Protein AF-A0A4Q9VTW7-F1 (afdb_monomer_lite)

Foldseek 3Di:
DDDDPVVVVVVVLVVLLVVLQVLQCVLVPPDDGDDPVSSVVVVVDPDLVVLVVVLVVLLVQCVPDDDDVSNVSSLVNLLCVLVSDPDLQSSLSSLVSSLVSHPQLVVLVVQLVVCVVVVVLVSNLVSLVSNCVSRVLHLVSLQSNLVSCVSVVVLLSSLLSLLSSLLSQDPPPCSLVSNQVSCVSVPHGADVVLSCLSNCVVVDPPDDPFSRADHLVLLQVLCCVQLVDGDPDSVVSSVLNRVHNTNVVSNVVSCVDPSRCVNCVVVVVCCVVVVDDD

Radius of gyration: 21.06 Å; chains: 1; bounding box: 52×40×61 Å

Organism: NCBI:txid1549641

pLDDT: mean 82.58, std 21.7, range [25.28, 98.75]

Sequence (278 aa):
MRIGLSRFTRASAKASGAKAAEVAAALFGGGGGFDEAELRAWEAAEADAEIDAFVSRLADHLGALEGHGGRAAIEAVARRVPQVLVGRRRRVAATLRLAGLDAGFRAAVRDGDAARDRRDWGAGEHAFWRALQIFPFHPGYRVQYAHCLKEQDKWVDAELEYRSALALGNRDADLAVHIDFVSRRRGAPADPAVLARVAGWWSVPDPRPLAVPPLRADVEALVALLLGRGPAHLAEIADLLAANASLAEIVDRLIGHPAFVTANRDLLTLLVESGWRR

Secondary structure (DSSP, 8-state):
----HHHHHHHHHHHHHHHHHHHHHHHS-SSSPPPHHHHHHHHH---HHHHHHHHHHHHHHHHH--SHHHHHHHHHHHHHHHHH-SSHHHHHHHHHHHGGG-HHHHHHHHHHHHHHHTT-HHHHHHHHHHHHHH-TT-HHHHHHHHHHHHTTT-HHHHHHHHHHHHHTT---TTHHHHHHHHHHHHTS---HHHHHHHHHGGG-SS--GGGSPPPHHHHHHHHHHHHSS--SSHHHHHHHHHH-SSHHHHHHHHHTSHHHHHHTHHHHHHHHHTT---

Structure (mmCIF, N/CA/C/O backbone):
data_AF-A0A4Q9VTW7-F1
#
_entry.id   AF-A0A4Q9VTW7-F1
#
loop_
_atom_site.group_PDB
_atom_site.id
_atom_site.type_symbol
_atom_site.label_atom_id
_atom_site.label_alt_id
_atom_site.label_comp_id
_atom_site.label_asym_id
_atom_site.label_entity_id
_atom_site.label_seq_id
_atom_site.pdbx_PDB_ins_code
_atom_site.Cartn_x
_atom_site.Cartn_y
_atom_site.Cartn_z
_atom_site.occupancy
_atom_site.B_iso_or_equiv
_atom_site.auth_seq_id
_atom_site.auth_comp_id
_atom_site.auth_asym_id
_atom_site.auth_atom_id
_atom_site.pdbx_PDB_model_num
ATOM 1 N N . MET A 1 1 ? 7.749 -0.718 35.416 1.00 29.58 1 MET A N 1
ATOM 2 C CA . MET A 1 1 ? 8.311 -2.054 35.125 1.00 29.58 1 MET A CA 1
ATOM 3 C C . MET A 1 1 ? 8.385 -2.215 33.603 1.00 29.58 1 MET A C 1
ATOM 5 O O . MET A 1 1 ? 7.355 -2.340 32.961 1.00 29.58 1 MET A O 1
ATOM 9 N N . ARG A 1 2 ? 9.576 -2.040 33.003 1.00 29.00 2 ARG A N 1
ATOM 10 C CA . ARG A 1 2 ? 9.810 -2.124 31.546 1.00 29.00 2 ARG A CA 1
ATOM 11 C C . ARG A 1 2 ? 10.003 -3.593 31.166 1.00 29.00 2 ARG A C 1
ATOM 13 O O . ARG A 1 2 ? 11.085 -4.133 31.368 1.00 29.00 2 ARG A O 1
ATOM 20 N N . ILE A 1 3 ? 8.964 -4.245 30.655 1.00 28.27 3 ILE A N 1
ATOM 21 C CA . ILE A 1 3 ? 9.094 -5.593 30.091 1.00 28.27 3 ILE A CA 1
ATOM 22 C C . ILE A 1 3 ? 9.790 -5.465 28.727 1.00 28.27 3 ILE A C 1
ATOM 24 O O . ILE A 1 3 ? 9.460 -4.598 27.917 1.00 28.27 3 ILE A O 1
ATOM 28 N N . GLY A 1 4 ? 10.826 -6.279 28.522 1.00 32.78 4 GLY A N 1
ATOM 29 C CA . GLY A 1 4 ? 11.782 -6.188 27.420 1.00 32.78 4 GLY A 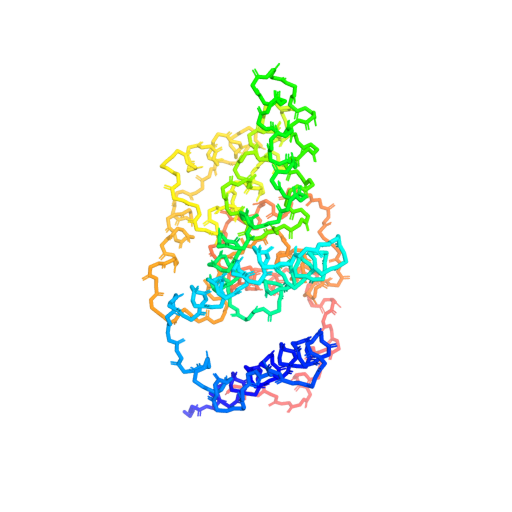CA 1
ATOM 30 C C . GLY A 1 4 ? 11.203 -6.487 26.037 1.00 32.78 4 GLY A C 1
ATOM 31 O O . GLY A 1 4 ? 11.434 -7.562 25.492 1.00 32.78 4 GLY A O 1
ATOM 32 N N . LEU A 1 5 ? 10.578 -5.486 25.413 1.00 27.48 5 LEU A N 1
ATOM 33 C CA . LEU A 1 5 ? 10.324 -5.442 23.963 1.00 27.48 5 LEU A CA 1
ATOM 34 C C . LEU A 1 5 ? 11.624 -5.509 23.133 1.00 27.48 5 LEU A C 1
ATOM 36 O O . LEU A 1 5 ? 11.595 -5.944 21.986 1.00 27.48 5 LEU A O 1
ATOM 40 N N . SER A 1 6 ? 12.778 -5.165 23.721 1.00 30.73 6 SER A N 1
ATOM 41 C CA . SER A 1 6 ? 14.086 -5.205 23.047 1.00 30.73 6 SER A CA 1
ATOM 42 C C . SER A 1 6 ? 14.603 -6.616 22.741 1.00 30.73 6 SER A C 1
ATOM 44 O O . SER A 1 6 ? 15.473 -6.772 21.884 1.00 30.73 6 SER A O 1
ATOM 46 N N . ARG A 1 7 ? 14.091 -7.652 23.427 1.00 30.47 7 ARG A N 1
ATOM 47 C CA . ARG A 1 7 ? 14.463 -9.052 23.156 1.00 30.47 7 ARG A CA 1
ATOM 48 C C . ARG A 1 7 ? 13.646 -9.652 22.010 1.00 30.47 7 ARG A C 1
ATOM 50 O O . ARG A 1 7 ? 14.187 -10.445 21.247 1.00 30.47 7 ARG A O 1
ATOM 57 N N . PHE A 1 8 ? 12.392 -9.227 21.842 1.00 25.28 8 PHE A N 1
ATOM 58 C CA . PHE A 1 8 ? 11.519 -9.693 20.757 1.00 25.28 8 PHE A CA 1
ATOM 59 C C . PHE A 1 8 ? 11.896 -9.078 19.403 1.00 25.28 8 PHE A C 1
ATOM 61 O O . PHE A 1 8 ? 11.933 -9.783 18.396 1.00 25.28 8 PHE A O 1
ATOM 68 N N . THR A 1 9 ? 12.266 -7.792 19.376 1.00 32.75 9 THR A N 1
ATOM 69 C CA . THR A 1 9 ? 12.742 -7.130 18.150 1.00 32.75 9 THR A CA 1
ATOM 70 C C . THR A 1 9 ? 14.071 -7.707 17.664 1.00 32.75 9 THR A C 1
ATOM 72 O O . THR A 1 9 ? 14.213 -7.967 16.472 1.00 32.75 9 THR A O 1
ATOM 75 N N . ARG A 1 10 ? 15.008 -8.017 18.574 1.00 31.41 10 ARG A N 1
ATOM 76 C CA . ARG A 1 10 ? 16.265 -8.709 18.229 1.00 31.41 10 ARG A CA 1
ATOM 77 C C . ARG A 1 10 ? 16.048 -10.131 17.723 1.00 31.41 10 ARG A C 1
ATOM 79 O O . ARG A 1 10 ? 16.710 -10.530 16.775 1.00 31.41 10 ARG A O 1
ATOM 86 N N . ALA A 1 11 ? 15.126 -10.891 18.317 1.00 30.11 11 ALA A N 1
ATOM 87 C CA . ALA A 1 11 ? 14.825 -12.247 17.855 1.00 30.11 11 ALA A CA 1
ATOM 88 C C . ALA A 1 11 ? 14.187 -12.250 16.452 1.00 30.11 11 ALA A C 1
ATOM 90 O O . ALA A 1 11 ? 14.550 -13.071 15.612 1.00 30.11 11 ALA A O 1
ATOM 91 N N . SER A 1 12 ? 13.293 -11.294 16.176 1.00 29.38 12 SER A N 1
ATOM 92 C CA . SER A 1 12 ? 12.652 -11.140 14.864 1.00 29.38 12 SER A CA 1
ATOM 93 C C . SER A 1 12 ? 13.605 -10.613 13.783 1.00 29.38 12 SER A C 1
ATOM 95 O O . SER A 1 12 ? 13.498 -11.042 12.635 1.00 29.38 12 SER A O 1
ATOM 97 N N . ALA A 1 13 ? 14.534 -9.712 14.126 1.00 32.53 13 ALA A N 1
ATOM 98 C CA . ALA A 1 13 ? 15.584 -9.245 13.217 1.00 32.53 13 ALA A CA 1
ATOM 99 C C . ALA A 1 13 ? 16.554 -10.386 12.860 1.00 32.53 13 ALA A C 1
ATOM 101 O O . ALA A 1 13 ? 16.735 -10.677 11.677 1.00 32.53 13 ALA A O 1
ATOM 102 N N . LYS A 1 14 ? 17.014 -11.134 13.875 1.00 36.91 14 LYS A N 1
ATOM 103 C CA . LYS A 1 14 ? 17.885 -12.310 13.725 1.00 36.91 14 LYS A CA 1
ATOM 104 C C . LYS A 1 14 ? 17.270 -13.391 12.827 1.00 36.91 14 LYS A C 1
ATOM 106 O O . LYS A 1 14 ? 17.964 -13.987 12.007 1.00 36.91 14 LYS A O 1
ATOM 111 N N . ALA A 1 15 ? 15.961 -13.629 12.945 1.00 34.78 15 ALA A N 1
ATOM 112 C CA . ALA A 1 15 ? 15.240 -14.588 12.103 1.00 34.78 15 ALA A CA 1
ATOM 113 C C . ALA A 1 15 ? 15.099 -14.122 10.639 1.00 34.78 15 ALA A C 1
ATOM 115 O O . ALA A 1 15 ? 15.132 -14.942 9.721 1.00 34.78 15 ALA A O 1
ATOM 116 N N . SER A 1 16 ? 14.967 -12.813 10.401 1.00 41.03 16 SER A N 1
ATOM 117 C CA . SER A 1 16 ? 14.882 -12.247 9.049 1.00 41.03 16 SER A CA 1
ATOM 118 C C . SER A 1 16 ? 16.240 -12.194 8.345 1.00 41.03 16 SER A C 1
ATOM 120 O O . SER A 1 16 ? 16.302 -12.458 7.144 1.00 41.03 16 SER A O 1
ATOM 122 N N . GLY A 1 17 ? 17.313 -11.876 9.078 1.00 40.88 17 GLY A N 1
ATOM 123 C CA . GLY A 1 17 ? 18.687 -11.881 8.570 1.00 40.88 17 GLY A CA 1
ATOM 124 C C . GLY A 1 17 ? 19.147 -13.285 8.185 1.00 40.88 17 GLY A C 1
ATOM 125 O O . GLY A 1 17 ? 19.646 -13.483 7.080 1.00 40.88 17 GLY A O 1
ATOM 126 N N . ALA A 1 18 ? 18.854 -14.283 9.027 1.00 44.31 18 ALA A N 1
ATOM 127 C CA . ALA A 1 18 ? 19.136 -15.688 8.732 1.00 44.31 18 ALA A CA 1
ATOM 128 C C . ALA A 1 18 ? 18.462 -16.159 7.432 1.00 44.31 18 ALA A C 1
ATOM 130 O O . ALA A 1 18 ? 19.087 -16.841 6.629 1.00 44.31 18 ALA A O 1
ATOM 131 N N . LYS A 1 19 ? 17.218 -15.732 7.172 1.00 46.00 19 LYS A N 1
ATOM 132 C CA . LYS A 1 19 ? 16.475 -16.130 5.967 1.00 46.00 19 LYS A CA 1
ATOM 133 C C . LYS A 1 19 ? 16.967 -15.435 4.694 1.00 46.00 19 LYS A C 1
ATOM 135 O O . LYS A 1 19 ? 16.922 -16.029 3.622 1.00 46.00 19 LYS A O 1
ATOM 140 N N . ALA A 1 20 ? 17.444 -14.193 4.789 1.00 41.81 20 ALA A N 1
ATOM 141 C CA . ALA A 1 20 ? 18.081 -13.501 3.667 1.00 41.81 20 ALA A CA 1
ATOM 142 C C . ALA A 1 20 ? 19.466 -14.094 3.348 1.00 41.81 20 ALA A C 1
ATOM 144 O O . ALA A 1 20 ? 19.787 -14.296 2.178 1.00 41.81 20 ALA A O 1
ATOM 145 N N . ALA A 1 21 ? 20.239 -14.439 4.383 1.00 43.09 21 ALA A N 1
ATOM 146 C CA . ALA A 1 21 ? 21.524 -15.121 4.262 1.00 43.09 21 ALA A CA 1
ATOM 147 C C . ALA A 1 21 ? 21.376 -16.536 3.686 1.00 43.09 21 ALA A C 1
ATOM 149 O O . ALA A 1 21 ? 22.158 -16.928 2.833 1.00 43.09 21 ALA A O 1
ATOM 150 N N . GLU A 1 22 ? 20.341 -17.275 4.084 1.00 46.53 22 GLU A N 1
ATOM 151 C CA . GLU A 1 22 ? 20.019 -18.599 3.543 1.00 46.53 22 GLU A CA 1
ATOM 152 C C . GLU A 1 22 ? 19.618 -18.523 2.062 1.00 46.53 22 GLU A C 1
ATOM 154 O O . GLU A 1 22 ? 20.077 -19.330 1.260 1.00 46.53 22 GLU A O 1
ATOM 159 N N . VAL A 1 23 ? 18.840 -17.507 1.665 1.00 44.09 23 VAL A N 1
ATOM 160 C CA . VAL A 1 23 ? 18.513 -17.245 0.252 1.00 44.09 23 VAL A CA 1
ATOM 161 C C . VAL A 1 23 ? 19.766 -16.869 -0.546 1.00 44.09 23 VAL A C 1
ATOM 163 O O . VAL A 1 23 ? 19.940 -17.362 -1.655 1.00 44.09 23 VAL A O 1
ATOM 166 N N . ALA A 1 24 ? 20.662 -16.047 0.005 1.00 44.53 24 ALA A N 1
ATOM 167 C CA . ALA A 1 24 ? 21.932 -15.718 -0.641 1.00 44.53 24 ALA A CA 1
ATOM 168 C C . ALA A 1 24 ? 22.854 -16.951 -0.748 1.00 44.53 24 ALA A C 1
ATOM 170 O O . ALA A 1 24 ? 23.374 -17.242 -1.819 1.00 44.53 24 ALA A O 1
ATOM 171 N N . ALA A 1 25 ? 23.000 -17.732 0.321 1.00 47.56 25 ALA A N 1
ATOM 172 C CA . ALA A 1 25 ? 23.821 -18.941 0.347 1.00 47.56 25 ALA A CA 1
ATOM 173 C C . ALA A 1 25 ? 23.290 -20.034 -0.598 1.00 47.56 25 ALA A C 1
ATOM 175 O O . ALA A 1 25 ? 24.076 -20.690 -1.280 1.00 47.56 25 ALA A O 1
ATOM 176 N N . ALA A 1 26 ? 21.966 -20.194 -0.690 1.00 44.69 26 ALA A N 1
ATOM 177 C CA . ALA A 1 26 ? 21.322 -21.131 -1.608 1.00 44.69 26 ALA A CA 1
ATOM 178 C C . ALA A 1 26 ? 21.454 -20.713 -3.083 1.00 44.69 26 ALA A C 1
ATOM 180 O O . ALA A 1 26 ? 21.469 -21.575 -3.958 1.00 44.69 26 ALA A O 1
ATOM 181 N N . LEU A 1 27 ? 21.555 -19.410 -3.369 1.00 40.91 27 LEU A N 1
ATOM 182 C CA . LEU A 1 27 ? 21.654 -18.883 -4.734 1.00 40.91 27 LEU A CA 1
ATOM 183 C C . LEU A 1 27 ? 23.100 -18.735 -5.231 1.00 40.91 27 LEU A C 1
ATOM 185 O O . LEU A 1 27 ? 23.322 -18.809 -6.437 1.00 40.91 27 LEU A O 1
ATOM 189 N N . PHE A 1 28 ? 24.075 -18.564 -4.332 1.00 44.78 28 PHE A N 1
ATOM 190 C CA . PHE A 1 28 ? 25.477 -18.292 -4.682 1.00 44.78 28 PHE A CA 1
ATOM 191 C C . PHE A 1 28 ? 26.456 -19.434 -4.379 1.00 44.78 28 PHE A C 1
ATOM 193 O O . PHE A 1 28 ? 27.659 -19.200 -4.404 1.00 44.78 28 PHE A O 1
ATOM 200 N N . GLY A 1 29 ? 25.958 -20.648 -4.110 1.00 36.97 29 GLY A N 1
ATOM 201 C CA . GLY A 1 29 ? 26.707 -21.911 -4.172 1.00 36.97 29 GLY A CA 1
ATOM 202 C C . GLY A 1 29 ? 28.200 -21.819 -3.837 1.00 36.97 29 GLY A C 1
ATOM 203 O O . GLY A 1 29 ? 29.022 -21.811 -4.743 1.00 36.97 29 GLY A O 1
ATOM 204 N N . GLY A 1 30 ? 28.520 -21.763 -2.539 1.00 42.25 30 GLY A N 1
ATOM 205 C CA . GLY A 1 30 ? 29.837 -22.062 -1.960 1.00 42.25 30 GLY A CA 1
ATOM 206 C C . GLY A 1 30 ? 31.058 -21.569 -2.745 1.00 42.25 30 GLY A C 1
ATOM 207 O O . GLY A 1 30 ? 31.716 -22.358 -3.413 1.00 42.25 30 GLY A O 1
ATOM 208 N N . GLY A 1 31 ? 31.416 -20.291 -2.606 1.00 35.50 31 GLY A N 1
ATOM 209 C CA . GLY A 1 31 ? 32.709 -19.810 -3.111 1.00 35.50 31 GLY A CA 1
ATOM 210 C C . GLY A 1 31 ? 32.991 -18.319 -2.943 1.00 35.50 31 GLY A C 1
ATOM 211 O O . GLY A 1 31 ? 34.151 -17.924 -2.941 1.00 35.50 31 GLY A O 1
ATOM 212 N N . GLY A 1 32 ? 31.960 -17.493 -2.743 1.00 42.28 32 GLY A N 1
ATOM 213 C CA . GLY A 1 32 ? 32.116 -16.042 -2.563 1.00 42.28 32 GLY A CA 1
ATOM 214 C C . GLY A 1 32 ? 31.006 -15.418 -1.719 1.00 42.28 32 GLY A C 1
ATOM 215 O O . GLY A 1 32 ? 30.471 -14.375 -2.078 1.00 42.28 32 GLY A O 1
ATOM 216 N N . GLY A 1 33 ? 30.582 -16.110 -0.658 1.00 41.25 33 GLY A N 1
ATOM 217 C CA . GLY A 1 33 ? 29.467 -15.688 0.192 1.00 41.25 33 GLY A CA 1
ATOM 218 C C . GLY A 1 33 ? 29.893 -14.712 1.288 1.00 41.25 33 GLY A C 1
ATOM 219 O O . GLY A 1 33 ? 30.919 -14.927 1.928 1.00 41.25 33 GLY A O 1
ATOM 220 N N . PHE A 1 34 ? 29.068 -13.685 1.502 1.00 43.44 34 PHE A N 1
ATOM 221 C CA . PHE A 1 34 ? 29.156 -12.742 2.621 1.00 43.44 34 PHE A CA 1
ATOM 222 C C . PHE A 1 34 ? 29.277 -13.472 3.969 1.00 43.44 34 PHE A C 1
ATOM 224 O O . PHE A 1 34 ? 28.535 -14.431 4.208 1.00 43.44 34 PHE A O 1
ATOM 231 N N . ASP A 1 35 ? 30.189 -13.038 4.841 1.00 47.53 35 ASP A N 1
ATOM 232 C CA . ASP A 1 35 ? 30.444 -13.703 6.127 1.00 47.53 35 ASP A CA 1
ATOM 233 C C . ASP A 1 35 ? 29.408 -13.330 7.219 1.00 47.53 35 ASP A C 1
ATOM 235 O O . ASP A 1 35 ? 28.626 -12.380 7.106 1.00 47.53 35 ASP A O 1
ATOM 239 N N . GLU A 1 36 ? 29.365 -14.110 8.306 1.00 40.16 36 GLU A N 1
ATOM 240 C CA . GLU A 1 36 ? 28.414 -13.915 9.414 1.00 40.16 36 GLU A CA 1
ATOM 241 C C . GLU A 1 36 ? 28.631 -12.592 10.186 1.00 40.16 36 GLU A C 1
ATOM 243 O O . GLU A 1 36 ? 27.697 -12.059 10.790 1.00 40.16 36 GLU A O 1
ATOM 248 N N . ALA A 1 37 ? 29.843 -12.038 10.172 1.00 43.16 37 ALA A N 1
ATOM 249 C CA . ALA A 1 37 ? 30.175 -10.725 10.714 1.00 43.16 37 ALA A CA 1
ATOM 250 C C . ALA A 1 37 ? 29.724 -9.581 9.782 1.00 43.16 37 ALA A C 1
ATOM 252 O O . ALA A 1 37 ? 29.217 -8.576 10.284 1.00 43.16 37 ALA A O 1
ATOM 253 N N . GLU A 1 38 ? 29.795 -9.748 8.458 1.00 43.78 38 GLU A N 1
ATOM 254 C CA . GLU A 1 38 ? 29.240 -8.816 7.463 1.00 43.78 38 GLU A CA 1
ATOM 255 C C . GLU A 1 38 ? 27.709 -8.735 7.569 1.00 43.78 38 GLU A C 1
ATOM 257 O O . GLU A 1 38 ? 27.126 -7.652 7.518 1.00 43.78 38 GLU A O 1
ATOM 262 N N . LEU A 1 39 ? 27.049 -9.865 7.836 1.00 44.00 39 LEU A N 1
ATOM 263 C CA . LEU A 1 39 ? 25.609 -9.928 8.109 1.00 44.00 39 LEU A CA 1
ATOM 264 C C . LEU A 1 39 ? 25.213 -9.281 9.451 1.00 44.00 39 LEU A C 1
ATOM 266 O O . LEU A 1 39 ? 24.104 -8.764 9.577 1.00 44.00 39 LEU A O 1
ATOM 270 N N . ARG A 1 40 ? 26.099 -9.280 10.458 1.00 43.12 40 ARG A N 1
ATOM 271 C CA . ARG A 1 40 ? 25.872 -8.599 11.750 1.00 43.12 40 ARG A CA 1
ATOM 272 C C . ARG A 1 40 ? 26.144 -7.095 11.685 1.00 43.12 40 ARG A C 1
ATOM 274 O O . ARG A 1 40 ? 25.444 -6.339 12.358 1.00 43.12 40 ARG A O 1
ATOM 281 N N . ALA A 1 41 ? 27.103 -6.654 10.870 1.00 42.22 41 ALA A N 1
ATOM 282 C CA . ALA A 1 41 ? 27.295 -5.237 10.549 1.00 42.22 41 ALA A CA 1
ATOM 283 C C . ALA A 1 41 ? 26.020 -4.637 9.917 1.00 42.22 41 ALA A C 1
ATOM 285 O O . ALA A 1 41 ? 25.590 -3.553 10.309 1.00 42.22 41 ALA A O 1
ATOM 286 N N . TRP A 1 42 ? 25.328 -5.436 9.097 1.00 40.75 42 TRP A N 1
ATOM 287 C CA . TRP A 1 42 ? 24.073 -5.097 8.420 1.00 40.75 42 TRP A CA 1
ATOM 288 C C . TRP A 1 42 ? 22.863 -4.850 9.343 1.00 40.75 42 TRP A C 1
ATOM 290 O O . TRP A 1 42 ? 21.937 -4.099 9.025 1.00 40.75 42 TRP A O 1
ATOM 300 N N . GLU A 1 43 ? 22.848 -5.467 10.529 1.00 41.47 43 GLU A N 1
ATOM 301 C CA . GLU A 1 43 ? 21.805 -5.234 11.538 1.00 41.47 43 GLU A CA 1
ATOM 302 C C . GLU A 1 43 ? 22.034 -3.935 12.327 1.00 41.47 43 GLU A C 1
ATOM 304 O O . GLU A 1 43 ? 21.063 -3.313 12.770 1.00 41.47 43 GLU A O 1
ATOM 309 N N . ALA A 1 44 ? 23.299 -3.528 12.485 1.00 40.06 44 ALA A N 1
ATOM 310 C CA . ALA A 1 44 ? 23.719 -2.336 13.221 1.00 40.06 44 ALA A CA 1
ATOM 311 C C . ALA A 1 44 ? 23.799 -1.074 12.343 1.00 40.06 44 ALA A C 1
ATOM 313 O O . ALA A 1 44 ? 23.811 0.037 12.875 1.00 40.06 44 ALA A O 1
ATOM 314 N N . ALA A 1 45 ? 23.834 -1.228 11.019 1.00 36.97 45 ALA A N 1
ATOM 315 C CA . ALA A 1 45 ? 23.889 -0.116 10.091 1.00 36.97 45 ALA A CA 1
ATOM 316 C C . ALA A 1 45 ? 22.535 0.601 9.962 1.00 36.97 45 ALA A C 1
ATOM 318 O O . ALA A 1 45 ? 21.500 0.048 9.570 1.00 36.97 45 ALA A O 1
ATOM 319 N N . GLU A 1 46 ? 22.564 1.897 10.251 1.00 47.94 46 GLU A N 1
ATOM 320 C CA . GLU A 1 46 ? 21.472 2.835 9.991 1.00 47.94 46 GLU A CA 1
ATOM 321 C C . GLU A 1 46 ? 21.312 3.175 8.496 1.00 47.94 46 GLU A C 1
ATOM 323 O O . GLU A 1 46 ? 20.371 3.866 8.117 1.00 47.94 46 GLU A O 1
ATOM 328 N N . ALA A 1 47 ? 22.205 2.716 7.618 1.00 52.03 47 ALA A N 1
ATOM 329 C CA . ALA A 1 47 ? 22.545 3.496 6.439 1.00 52.03 47 ALA A CA 1
ATOM 330 C C . ALA A 1 47 ? 22.108 2.875 5.107 1.00 52.03 47 ALA A C 1
ATOM 332 O O . ALA A 1 47 ? 22.494 1.767 4.738 1.00 52.03 47 ALA A O 1
ATOM 333 N N . ASP A 1 48 ? 21.417 3.701 4.325 1.00 57.53 48 ASP A N 1
ATOM 334 C CA . ASP A 1 48 ? 21.308 3.658 2.864 1.00 57.53 48 ASP A CA 1
ATOM 335 C C . ASP A 1 48 ? 22.567 3.114 2.143 1.00 57.53 48 ASP A C 1
ATOM 337 O O . ASP A 1 48 ? 22.437 2.370 1.172 1.00 57.53 48 ASP A O 1
ATOM 341 N N . ALA A 1 49 ? 23.763 3.383 2.685 1.00 61.50 49 ALA A N 1
ATOM 342 C CA . ALA A 1 49 ? 25.069 2.981 2.162 1.00 61.50 49 ALA A CA 1
ATOM 343 C C . ALA A 1 49 ? 25.268 1.465 1.952 1.00 61.50 49 ALA A C 1
ATOM 345 O O . ALA A 1 49 ? 25.948 1.066 1.009 1.00 61.50 49 ALA A O 1
ATOM 346 N N . GLU A 1 50 ? 24.692 0.594 2.785 1.00 65.06 50 GLU A N 1
ATOM 347 C CA . GLU A 1 50 ? 24.841 -0.859 2.593 1.00 65.06 50 GLU A CA 1
ATOM 348 C C . GLU A 1 50 ? 23.890 -1.410 1.533 1.00 65.06 50 GLU A C 1
ATOM 350 O O . GLU A 1 50 ? 24.245 -2.334 0.796 1.00 65.06 50 GLU A O 1
ATOM 355 N N . ILE A 1 51 ? 22.692 -0.824 1.426 1.00 67.06 51 ILE A N 1
ATOM 356 C CA . ILE A 1 51 ? 21.782 -1.108 0.314 1.00 67.06 51 ILE A CA 1
ATOM 357 C C . ILE A 1 51 ? 22.441 -0.633 -0.984 1.00 67.06 51 ILE A C 1
ATOM 359 O O . ILE A 1 51 ? 22.421 -1.369 -1.966 1.00 67.06 51 ILE A O 1
ATOM 363 N N . ASP A 1 52 ? 23.080 0.540 -0.976 1.00 68.75 52 ASP A N 1
ATOM 364 C CA . ASP A 1 52 ? 23.858 1.060 -2.104 1.00 68.75 52 ASP A CA 1
ATOM 365 C C . ASP A 1 52 ? 25.022 0.134 -2.482 1.00 68.75 52 ASP A C 1
ATOM 367 O O . ASP A 1 52 ? 25.158 -0.236 -3.647 1.00 68.75 52 ASP A O 1
ATOM 371 N N . ALA A 1 53 ? 25.819 -0.324 -1.511 1.00 72.88 53 ALA A N 1
ATOM 372 C CA . ALA A 1 53 ? 26.927 -1.246 -1.763 1.00 72.88 53 ALA A CA 1
ATOM 373 C C . ALA A 1 53 ? 26.448 -2.600 -2.314 1.00 72.88 53 ALA A C 1
ATOM 375 O O . ALA A 1 53 ? 27.052 -3.150 -3.236 1.00 72.88 53 ALA A O 1
ATOM 376 N N . PHE A 1 54 ? 25.347 -3.139 -1.779 1.00 73.25 54 PHE A N 1
ATOM 377 C CA . PHE A 1 54 ? 24.727 -4.354 -2.304 1.00 73.25 54 PHE A CA 1
ATOM 378 C C . PHE A 1 54 ? 24.235 -4.157 -3.740 1.00 73.25 54 PHE A C 1
ATOM 380 O O . PHE A 1 54 ? 24.530 -4.982 -4.601 1.00 73.25 54 PHE A O 1
ATOM 387 N N . VAL A 1 55 ? 23.518 -3.063 -4.007 1.00 71.56 55 VAL A N 1
ATOM 388 C CA . VAL A 1 55 ? 22.995 -2.736 -5.339 1.00 71.56 55 VAL A CA 1
ATOM 389 C C . VAL A 1 55 ? 24.132 -2.556 -6.338 1.00 71.56 55 VAL A C 1
ATOM 391 O O . VAL A 1 55 ? 24.028 -3.083 -7.440 1.00 71.56 55 VAL A O 1
ATOM 394 N N . SER A 1 56 ? 25.219 -1.880 -5.955 1.00 74.75 56 SER A N 1
ATOM 395 C CA . SER A 1 56 ? 26.406 -1.720 -6.800 1.00 74.75 56 SER A CA 1
ATOM 396 C C . SER A 1 56 ? 26.991 -3.077 -7.175 1.00 74.75 56 SER A C 1
ATOM 398 O O . SER A 1 56 ? 27.107 -3.380 -8.356 1.00 74.75 56 SER A O 1
ATOM 400 N N . ARG A 1 57 ? 27.244 -3.952 -6.191 1.00 79.00 57 ARG A N 1
ATOM 401 C CA . ARG A 1 57 ? 27.744 -5.309 -6.463 1.00 79.00 57 ARG A CA 1
ATOM 402 C C . ARG A 1 57 ? 26.789 -6.103 -7.349 1.00 79.00 57 ARG A C 1
ATOM 404 O O . ARG A 1 57 ? 27.239 -6.824 -8.233 1.00 79.00 57 ARG A O 1
ATOM 411 N N . LEU A 1 58 ? 25.480 -5.980 -7.126 1.00 74.19 58 LEU A N 1
ATOM 412 C CA . LEU A 1 58 ? 24.467 -6.655 -7.934 1.00 74.19 58 LEU A CA 1
ATOM 413 C C . LEU A 1 58 ? 24.472 -6.155 -9.386 1.00 74.19 58 LEU A C 1
ATOM 415 O O . LEU A 1 58 ? 24.356 -6.958 -10.309 1.00 74.19 58 LEU A O 1
ATOM 419 N N . ALA A 1 59 ? 24.621 -4.844 -9.583 1.00 71.88 59 ALA A N 1
ATOM 420 C CA . ALA A 1 59 ? 24.736 -4.220 -10.895 1.00 71.88 59 ALA A CA 1
ATOM 421 C C . ALA A 1 59 ? 26.019 -4.661 -11.617 1.00 71.88 59 ALA A C 1
ATOM 423 O O . ALA A 1 59 ? 25.952 -5.018 -12.792 1.00 71.88 59 ALA A O 1
ATOM 424 N N . ASP A 1 60 ? 27.146 -4.727 -10.904 1.00 77.00 60 ASP A N 1
ATOM 425 C CA . ASP A 1 60 ? 28.421 -5.214 -11.442 1.00 77.00 60 ASP A CA 1
ATOM 426 C C . ASP A 1 60 ? 28.302 -6.676 -11.898 1.00 77.00 60 ASP A C 1
ATOM 428 O O . ASP A 1 60 ? 28.703 -7.021 -13.010 1.00 77.00 60 ASP A O 1
ATOM 432 N N . HIS A 1 61 ? 27.661 -7.530 -11.091 1.00 73.50 61 HIS A N 1
ATOM 433 C CA . HIS A 1 61 ? 27.410 -8.926 -11.460 1.00 73.50 61 HIS A CA 1
ATOM 434 C C . HIS A 1 61 ? 26.461 -9.044 -12.662 1.00 73.50 61 HIS A C 1
ATOM 436 O O . HIS A 1 61 ? 26.692 -9.875 -13.537 1.00 73.50 61 HIS A O 1
ATOM 442 N N . LEU A 1 62 ? 25.416 -8.210 -12.755 1.00 70.00 62 LEU A N 1
ATOM 443 C CA . LEU A 1 62 ? 24.546 -8.164 -13.939 1.00 70.00 62 LEU A CA 1
ATOM 444 C C . LEU A 1 62 ? 25.302 -7.744 -15.202 1.00 70.00 62 LEU A C 1
ATOM 446 O O . LEU A 1 62 ? 25.007 -8.266 -16.275 1.00 70.00 62 LEU A O 1
ATOM 450 N N . GLY A 1 63 ? 26.244 -6.804 -15.081 1.00 68.81 63 GLY A N 1
ATOM 451 C CA . GLY A 1 63 ? 27.078 -6.339 -16.188 1.00 68.81 63 GLY A CA 1
ATOM 452 C C . GLY A 1 63 ? 28.112 -7.370 -16.646 1.00 68.81 63 GLY A C 1
ATOM 453 O O . GLY A 1 63 ? 28.399 -7.447 -17.837 1.00 68.81 63 GLY A O 1
ATOM 454 N N . ALA A 1 64 ? 28.634 -8.180 -15.721 1.00 71.69 64 ALA A N 1
ATOM 455 C CA . ALA A 1 64 ? 29.666 -9.184 -15.989 1.00 71.69 64 ALA A CA 1
ATOM 456 C C . ALA A 1 64 ? 29.131 -10.523 -16.534 1.00 71.69 64 ALA A C 1
ATOM 458 O O . ALA A 1 64 ? 29.911 -11.354 -16.996 1.00 71.69 64 ALA A O 1
ATOM 459 N N . LEU A 1 65 ? 27.820 -10.771 -16.468 1.00 67.00 65 LEU A N 1
ATOM 460 C CA . LEU A 1 65 ? 27.240 -12.041 -16.902 1.00 67.00 65 LEU A CA 1
ATOM 461 C C . LEU A 1 65 ? 26.940 -12.069 -18.404 1.00 67.00 65 LEU A C 1
ATOM 463 O O . LEU A 1 65 ? 25.947 -11.511 -18.878 1.00 67.00 65 LEU A O 1
ATOM 467 N N . GLU A 1 66 ? 27.737 -12.841 -19.139 1.00 54.06 66 GLU A N 1
ATOM 468 C CA . GLU A 1 66 ? 27.417 -13.280 -20.496 1.00 54.06 66 GLU A CA 1
ATOM 469 C C . GLU A 1 66 ? 26.465 -14.489 -20.441 1.00 54.06 66 GLU A C 1
ATOM 471 O O . GLU A 1 66 ? 26.871 -15.632 -20.246 1.00 54.06 66 GLU A O 1
ATOM 476 N N . GLY A 1 67 ? 25.156 -14.247 -20.573 1.00 64.50 67 GLY A N 1
ATOM 477 C CA . GLY A 1 67 ? 24.156 -15.314 -20.715 1.00 64.50 67 GLY A CA 1
ATOM 478 C C . GLY A 1 67 ? 22.826 -15.051 -20.007 1.00 64.50 67 GLY A C 1
ATOM 479 O O . GLY A 1 67 ? 22.743 -14.363 -18.993 1.00 64.50 67 GLY A O 1
ATOM 480 N N . HIS A 1 68 ? 21.746 -15.634 -20.539 1.00 61.72 68 HIS A N 1
ATOM 481 C CA . HIS A 1 68 ? 20.382 -15.394 -20.044 1.00 61.72 68 HIS A CA 1
ATOM 482 C C . HIS A 1 68 ? 20.129 -16.015 -18.654 1.00 61.72 68 HIS A C 1
ATOM 484 O O . HIS A 1 68 ? 19.360 -15.463 -17.869 1.00 61.72 68 HIS A O 1
ATOM 490 N N . GLY A 1 69 ? 20.797 -17.129 -18.326 1.00 67.75 69 GLY A N 1
ATOM 491 C CA . GLY A 1 69 ? 20.593 -17.858 -17.066 1.00 67.75 69 GLY A CA 1
ATOM 492 C C . GLY A 1 69 ? 21.081 -17.103 -15.826 1.00 67.75 69 GLY A C 1
ATOM 493 O O . GLY A 1 69 ? 20.336 -16.969 -14.857 1.00 67.75 69 GLY A O 1
ATOM 494 N N . GLY A 1 70 ? 22.296 -16.548 -15.869 1.00 71.31 70 GLY A N 1
ATOM 495 C CA . GLY A 1 70 ? 22.842 -15.778 -14.747 1.00 71.31 70 GLY A CA 1
ATOM 496 C C . GLY A 1 70 ? 22.050 -14.494 -14.489 1.00 71.31 70 GLY A C 1
ATOM 497 O O . GLY A 1 70 ? 21.744 -14.158 -13.346 1.00 71.31 70 GLY A O 1
ATOM 498 N N . ARG A 1 71 ? 21.646 -13.803 -15.560 1.00 77.31 71 ARG A N 1
ATOM 499 C CA . ARG A 1 71 ? 20.834 -12.587 -15.457 1.00 77.31 71 ARG A CA 1
ATOM 500 C C . ARG A 1 71 ? 19.479 -12.848 -14.801 1.00 77.31 71 ARG A C 1
ATOM 502 O O . ARG A 1 71 ? 19.083 -12.095 -13.916 1.00 77.31 71 ARG A O 1
ATOM 509 N N . ALA A 1 72 ? 18.791 -13.920 -15.194 1.00 81.38 72 ALA A N 1
ATOM 510 C CA . ALA A 1 72 ? 17.504 -14.288 -14.606 1.00 81.38 72 ALA A CA 1
ATOM 511 C C . ALA A 1 72 ? 17.617 -14.596 -13.101 1.00 81.38 72 ALA A C 1
ATOM 513 O O . ALA A 1 72 ? 16.748 -14.195 -12.326 1.00 81.38 72 ALA A O 1
ATOM 514 N N . ALA A 1 73 ? 18.701 -15.257 -12.677 1.00 77.44 73 ALA A N 1
ATOM 515 C CA . ALA A 1 73 ? 18.958 -15.530 -11.264 1.00 77.44 73 ALA A CA 1
ATOM 516 C C . ALA A 1 73 ? 19.147 -14.235 -10.457 1.00 77.44 73 ALA A C 1
ATOM 518 O O . ALA A 1 73 ? 18.550 -14.077 -9.391 1.00 77.44 73 ALA A O 1
ATOM 519 N N . ILE A 1 74 ? 19.908 -13.271 -10.982 1.00 78.44 74 ILE A N 1
ATOM 520 C CA . ILE A 1 74 ? 20.100 -11.987 -10.303 1.00 78.44 74 ILE A CA 1
ATOM 521 C C . ILE A 1 74 ? 18.813 -11.153 -10.272 1.00 78.44 74 ILE A C 1
ATOM 523 O O . ILE A 1 74 ? 18.486 -10.575 -9.236 1.00 78.44 74 ILE A O 1
ATOM 527 N N . GLU A 1 75 ? 18.044 -11.107 -11.361 1.00 85.19 75 GLU A N 1
ATOM 528 C CA . GLU A 1 75 ? 16.741 -10.431 -11.369 1.00 85.19 75 GLU A CA 1
ATOM 529 C C . GLU A 1 75 ? 15.792 -11.046 -10.321 1.00 85.19 75 GLU A C 1
ATOM 531 O O . GLU A 1 75 ? 15.106 -10.322 -9.598 1.00 85.19 75 GLU A O 1
ATOM 536 N N . ALA A 1 76 ? 15.807 -12.373 -10.145 1.00 85.19 76 ALA A N 1
ATOM 537 C CA . ALA A 1 76 ? 15.041 -13.036 -9.091 1.00 85.19 76 ALA A CA 1
ATOM 538 C C . ALA A 1 76 ? 15.482 -12.605 -7.678 1.00 85.19 76 ALA A C 1
ATOM 540 O O . ALA A 1 76 ? 14.627 -12.327 -6.829 1.00 85.19 76 ALA A O 1
ATOM 541 N N . VAL A 1 77 ? 16.793 -12.480 -7.432 1.00 82.88 77 VAL A N 1
ATOM 542 C CA . VAL A 1 77 ? 17.328 -11.916 -6.178 1.00 82.88 77 VAL A CA 1
ATOM 543 C C . VAL A 1 77 ? 16.835 -10.482 -5.986 1.00 82.88 77 VAL A C 1
ATOM 545 O O . VAL A 1 77 ? 16.273 -10.164 -4.936 1.00 82.88 77 VAL A O 1
ATOM 548 N N . ALA A 1 78 ? 16.982 -9.632 -7.005 1.00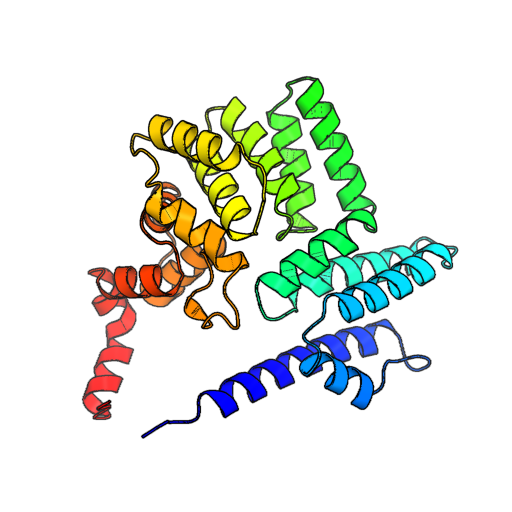 87.12 78 ALA A N 1
ATOM 549 C CA . ALA A 1 78 ? 16.592 -8.224 -6.964 1.00 87.12 78 ALA A CA 1
ATOM 550 C C . ALA A 1 78 ? 15.107 -8.047 -6.602 1.00 87.12 78 ALA A C 1
ATOM 552 O O . ALA A 1 78 ? 14.766 -7.211 -5.765 1.00 87.12 78 ALA A O 1
ATOM 553 N N . ARG A 1 79 ? 14.222 -8.878 -7.170 1.00 90.94 79 ARG A N 1
ATOM 554 C CA . ARG A 1 79 ? 12.783 -8.894 -6.851 1.00 90.94 79 ARG A CA 1
ATOM 555 C C . ARG A 1 79 ? 12.503 -9.348 -5.421 1.00 90.94 79 ARG A C 1
ATOM 557 O O . ARG A 1 79 ? 11.575 -8.854 -4.778 1.00 90.94 79 ARG A O 1
ATOM 564 N N . ARG A 1 80 ? 13.278 -10.310 -4.910 1.00 88.06 80 ARG A N 1
ATOM 565 C CA . ARG A 1 80 ? 13.030 -10.913 -3.595 1.00 88.06 80 ARG A CA 1
ATOM 566 C C . ARG A 1 80 ? 13.501 -10.038 -2.441 1.00 88.06 80 ARG A C 1
ATOM 568 O O . ARG A 1 80 ? 12.818 -10.004 -1.414 1.00 88.06 80 ARG A O 1
ATOM 575 N N . VAL A 1 81 ? 14.618 -9.328 -2.602 1.00 86.94 81 VAL A N 1
ATOM 576 C CA . VAL A 1 81 ? 15.241 -8.522 -1.539 1.00 86.94 81 VAL A CA 1
ATOM 577 C C . VAL A 1 81 ? 14.237 -7.566 -0.872 1.00 86.94 81 VAL A C 1
ATOM 579 O O . VAL A 1 81 ? 14.024 -7.704 0.334 1.00 86.94 81 VAL A O 1
ATOM 582 N N . PRO A 1 82 ? 13.506 -6.685 -1.588 1.00 88.75 82 PRO A N 1
ATOM 583 C CA . PRO A 1 82 ? 12.550 -5.782 -0.945 1.00 88.75 82 PRO A CA 1
ATOM 584 C C . PRO A 1 82 ? 11.418 -6.480 -0.183 1.00 88.75 82 PRO A C 1
ATOM 586 O O . PRO A 1 82 ? 10.822 -5.883 0.709 1.00 88.75 82 PRO A O 1
ATOM 589 N N . GLN A 1 83 ? 11.089 -7.731 -0.514 1.00 85.81 83 GLN A N 1
ATOM 590 C CA . GLN A 1 83 ? 9.998 -8.454 0.140 1.00 85.81 83 GLN A CA 1
ATOM 591 C C . GLN A 1 83 ? 10.403 -9.100 1.467 1.00 85.81 83 GLN A C 1
ATOM 593 O O . GLN A 1 83 ? 9.549 -9.284 2.338 1.00 85.81 83 GLN A O 1
ATOM 598 N N . VAL A 1 84 ? 11.685 -9.432 1.632 1.00 83.00 84 VAL A N 1
ATOM 599 C CA . VAL A 1 84 ? 12.206 -10.081 2.847 1.00 83.00 84 VAL A CA 1
ATOM 600 C C . VAL A 1 84 ? 12.759 -9.087 3.864 1.00 83.00 84 VAL A C 1
ATOM 602 O O . VAL A 1 84 ? 12.916 -9.443 5.026 1.00 83.00 84 VAL A O 1
ATOM 605 N N . LEU A 1 85 ? 13.008 -7.835 3.468 1.00 84.12 85 LEU A N 1
ATOM 606 C CA . LEU A 1 85 ? 13.467 -6.796 4.390 1.00 84.12 85 LEU A CA 1
ATOM 607 C C . LEU A 1 85 ? 12.424 -6.486 5.470 1.00 84.12 85 LEU A C 1
ATOM 609 O O . LEU A 1 85 ? 11.224 -6.405 5.203 1.00 84.12 85 LEU A O 1
ATOM 613 N N . VAL A 1 86 ? 12.881 -6.240 6.696 1.00 84.00 86 VAL A N 1
ATOM 614 C CA . VAL A 1 86 ? 12.035 -5.729 7.784 1.00 84.00 86 VAL A CA 1
ATOM 615 C C . VAL A 1 86 ? 12.037 -4.203 7.751 1.00 84.00 86 VAL A C 1
ATOM 617 O O . VAL A 1 86 ? 13.083 -3.573 7.607 1.00 84.00 86 VAL A O 1
ATOM 620 N N . GLY A 1 87 ? 10.853 -3.608 7.907 1.00 87.44 87 GLY A N 1
ATOM 621 C CA . GLY A 1 87 ? 10.669 -2.159 7.976 1.00 87.44 87 GLY A CA 1
ATOM 622 C C . GLY A 1 87 ? 10.377 -1.504 6.623 1.00 87.44 87 GLY A C 1
ATOM 623 O O . GLY A 1 87 ? 11.086 -1.698 5.637 1.00 87.44 87 GLY A O 1
ATOM 624 N N . ARG A 1 88 ? 9.326 -0.674 6.588 1.00 90.62 88 ARG A N 1
ATOM 625 C CA . ARG A 1 88 ? 8.815 -0.015 5.371 1.00 90.62 88 ARG A CA 1
ATOM 626 C C . ARG A 1 88 ? 9.885 0.804 4.639 1.00 90.62 88 ARG A C 1
ATOM 628 O O . ARG A 1 88 ? 9.989 0.685 3.423 1.00 90.62 88 ARG A O 1
ATOM 635 N N . ARG A 1 89 ? 10.711 1.571 5.365 1.00 88.81 89 ARG A N 1
ATOM 636 C CA . ARG A 1 89 ? 11.763 2.416 4.767 1.00 88.81 89 ARG A CA 1
ATOM 637 C C . ARG A 1 89 ? 12.783 1.596 3.987 1.00 88.81 89 ARG A C 1
ATOM 639 O O . ARG A 1 89 ? 13.011 1.882 2.821 1.00 88.81 89 ARG A O 1
ATOM 646 N N . ARG A 1 90 ? 13.311 0.526 4.591 1.00 86.56 90 ARG A N 1
ATOM 647 C CA . ARG A 1 90 ? 14.285 -0.375 3.952 1.00 86.56 90 ARG A CA 1
ATOM 648 C C . ARG A 1 90 ? 13.711 -1.026 2.690 1.00 86.56 90 ARG A C 1
ATOM 650 O O . ARG A 1 90 ? 14.390 -1.077 1.670 1.00 86.56 90 ARG A O 1
ATOM 657 N N . ARG A 1 91 ? 12.441 -1.453 2.718 1.00 91.88 91 ARG A N 1
ATOM 658 C CA . ARG A 1 91 ? 11.756 -2.021 1.539 1.00 91.88 91 ARG A CA 1
ATOM 659 C C . ARG A 1 91 ? 11.645 -1.028 0.383 1.00 91.88 91 ARG A C 1
ATOM 661 O O . ARG A 1 91 ? 11.942 -1.389 -0.755 1.00 91.88 91 ARG A O 1
ATOM 668 N N . VAL A 1 92 ? 11.224 0.207 0.667 1.00 92.50 92 VAL A N 1
ATOM 669 C CA . VAL A 1 92 ? 11.124 1.277 -0.342 1.00 92.50 92 VAL A CA 1
ATOM 670 C C . VAL A 1 92 ? 12.509 1.633 -0.878 1.00 92.50 92 VAL A C 1
ATOM 672 O O . VAL A 1 92 ? 12.710 1.658 -2.088 1.00 92.50 92 VAL A O 1
ATOM 675 N N . ALA A 1 93 ? 13.479 1.821 0.015 1.00 88.56 93 ALA A N 1
ATOM 676 C CA . ALA A 1 93 ? 14.851 2.182 -0.313 1.00 88.56 93 ALA A CA 1
ATOM 677 C C . ALA A 1 93 ? 15.524 1.140 -1.226 1.00 88.56 93 ALA A C 1
ATOM 679 O O . ALA A 1 93 ? 16.138 1.507 -2.226 1.00 88.56 93 ALA A O 1
ATOM 680 N N . ALA A 1 94 ? 15.362 -0.154 -0.931 1.00 88.81 94 ALA A N 1
ATOM 681 C CA . ALA A 1 94 ? 15.838 -1.234 -1.793 1.00 88.81 94 ALA A CA 1
ATOM 682 C C . ALA A 1 94 ? 15.070 -1.291 -3.121 1.00 88.81 94 ALA A C 1
ATOM 684 O O . ALA A 1 94 ? 15.673 -1.481 -4.172 1.00 88.81 94 ALA A O 1
ATOM 685 N N . THR A 1 95 ? 13.750 -1.086 -3.094 1.00 94.56 95 THR A N 1
ATOM 686 C CA . THR A 1 95 ? 12.922 -1.084 -4.308 1.00 94.56 95 THR A CA 1
ATOM 687 C C . THR A 1 95 ? 13.373 -0.021 -5.300 1.00 94.56 95 THR A C 1
ATOM 689 O O . THR A 1 95 ? 13.584 -0.342 -6.463 1.00 94.56 95 THR A O 1
ATOM 692 N N . LEU A 1 96 ? 13.562 1.223 -4.854 1.00 90.94 96 LEU A N 1
ATOM 693 C CA . LEU A 1 96 ? 13.960 2.326 -5.734 1.00 90.94 96 LEU A CA 1
ATOM 694 C C . LEU A 1 96 ? 15.318 2.081 -6.406 1.00 90.94 96 LEU A C 1
ATOM 696 O O . LEU A 1 96 ? 15.513 2.466 -7.554 1.00 90.94 96 LEU A O 1
ATOM 700 N N . ARG A 1 97 ? 16.232 1.396 -5.716 1.00 87.62 97 ARG A N 1
ATOM 701 C CA . ARG A 1 97 ? 17.565 1.069 -6.230 1.00 87.62 97 ARG A CA 1
ATOM 702 C C . ARG A 1 97 ? 17.572 -0.137 -7.170 1.00 87.62 97 ARG A C 1
ATOM 704 O O . ARG A 1 97 ? 18.280 -0.139 -8.169 1.00 87.62 97 ARG A O 1
ATOM 711 N N . LEU A 1 98 ? 16.780 -1.163 -6.858 1.00 89.88 98 LEU A N 1
ATOM 712 C CA . LEU A 1 98 ? 16.778 -2.434 -7.588 1.00 89.88 98 LEU A CA 1
ATOM 713 C C . LEU A 1 98 ? 15.840 -2.435 -8.798 1.00 89.88 98 LEU A C 1
ATOM 715 O O . LEU A 1 98 ? 16.106 -3.139 -9.771 1.00 89.88 98 LEU A O 1
ATOM 719 N N . ALA A 1 99 ? 14.770 -1.639 -8.772 1.00 93.56 99 ALA A N 1
ATOM 720 C CA . ALA A 1 99 ? 13.765 -1.628 -9.832 1.00 93.56 99 ALA A CA 1
ATOM 721 C C . ALA A 1 99 ? 14.358 -1.290 -11.206 1.00 93.56 99 ALA A C 1
ATOM 723 O O . ALA A 1 99 ? 14.026 -1.921 -12.209 1.00 93.56 99 ALA A O 1
ATOM 724 N N . GLY A 1 100 ? 15.308 -0.351 -11.243 1.00 88.38 100 GLY A N 1
ATOM 725 C CA . GLY A 1 100 ? 16.003 0.037 -12.467 1.00 88.38 100 GLY A CA 1
ATOM 726 C C . GLY A 1 100 ? 16.854 -1.075 -13.085 1.00 88.38 100 GLY A C 1
ATOM 727 O O . GLY A 1 100 ? 17.105 -1.025 -14.285 1.00 88.38 100 GLY A O 1
ATOM 728 N N . LEU A 1 101 ? 17.258 -2.095 -12.321 1.00 86.12 101 LEU A N 1
ATOM 729 C CA . LEU A 1 101 ? 18.099 -3.199 -12.801 1.00 86.12 101 LEU A CA 1
ATOM 730 C C . LEU A 1 101 ? 17.291 -4.314 -13.479 1.00 86.12 101 LEU A C 1
ATOM 732 O O . LEU A 1 101 ? 17.802 -4.990 -14.373 1.00 86.12 101 LEU A O 1
ATOM 736 N N . ASP A 1 102 ? 16.000 -4.429 -13.179 1.00 91.31 102 ASP A N 1
ATOM 737 C CA . ASP A 1 102 ? 15.137 -5.487 -13.704 1.00 91.31 102 ASP A CA 1
ATOM 738 C C . ASP A 1 102 ? 14.575 -5.167 -15.102 1.00 91.31 102 ASP A C 1
ATOM 740 O O . ASP A 1 102 ? 13.891 -4.159 -15.310 1.00 91.31 102 ASP A O 1
ATOM 744 N N . ALA A 1 103 ? 14.846 -6.027 -16.091 1.00 92.00 103 ALA A N 1
ATOM 745 C CA . ALA A 1 103 ? 14.360 -5.800 -17.454 1.00 92.00 103 ALA A CA 1
ATOM 746 C C . ALA A 1 103 ? 12.834 -5.869 -17.587 1.00 92.00 103 ALA A C 1
ATOM 748 O O . ALA A 1 103 ? 12.272 -5.094 -18.366 1.00 92.00 103 ALA A O 1
ATOM 749 N N . GLY A 1 104 ? 12.175 -6.766 -16.850 1.00 94.94 104 GLY A N 1
ATOM 750 C CA . GLY A 1 104 ? 10.722 -6.924 -16.882 1.00 94.94 104 GLY A CA 1
ATOM 751 C C . GLY A 1 104 ? 10.013 -5.685 -16.347 1.00 94.94 104 GLY A C 1
ATOM 752 O O . GLY A 1 104 ? 9.087 -5.179 -16.980 1.00 94.94 104 GLY A O 1
ATOM 753 N N . PHE A 1 105 ? 10.512 -5.136 -15.240 1.00 96.88 105 PHE A N 1
ATOM 754 C CA . PHE A 1 105 ? 10.033 -3.877 -14.686 1.00 96.88 105 PHE A CA 1
ATOM 755 C C . PHE A 1 105 ? 10.222 -2.721 -15.669 1.00 96.88 105 PHE A C 1
ATOM 757 O O . PHE A 1 105 ? 9.257 -2.029 -15.987 1.00 96.88 105 PHE A O 1
ATOM 764 N N . ARG A 1 106 ? 11.434 -2.545 -16.221 1.00 96.25 106 ARG A N 1
ATOM 765 C CA . ARG A 1 106 ? 11.698 -1.478 -17.202 1.00 96.25 106 ARG A CA 1
ATOM 766 C C . ARG A 1 106 ? 10.820 -1.603 -18.449 1.00 96.25 106 ARG A C 1
ATOM 768 O O . ARG A 1 106 ? 10.423 -0.586 -19.008 1.00 96.25 106 ARG A O 1
ATOM 775 N N . ALA A 1 107 ? 10.552 -2.822 -18.915 1.00 97.94 107 ALA A N 1
ATOM 776 C CA . ALA A 1 107 ? 9.661 -3.055 -20.049 1.00 97.94 107 ALA A CA 1
ATOM 777 C C . ALA A 1 107 ? 8.215 -2.664 -19.718 1.00 97.94 107 ALA A C 1
ATOM 779 O O . ALA A 1 107 ? 7.627 -1.878 -20.451 1.00 97.94 107 ALA A O 1
ATOM 780 N N . ALA A 1 108 ? 7.685 -3.126 -18.583 1.00 98.50 108 ALA A N 1
ATOM 781 C CA . ALA A 1 108 ? 6.336 -2.785 -18.138 1.00 98.50 108 ALA A CA 1
ATOM 782 C C . ALA A 1 108 ? 6.150 -1.270 -17.933 1.00 98.50 108 ALA A C 1
ATOM 784 O O . ALA A 1 108 ? 5.120 -0.720 -18.310 1.00 98.50 108 ALA A O 1
ATOM 785 N N . VAL A 1 109 ? 7.166 -0.585 -17.401 1.00 98.50 109 VAL A N 1
ATOM 786 C CA . VAL A 1 109 ? 7.193 0.879 -17.287 1.00 98.50 109 VAL A CA 1
ATOM 787 C C . VAL A 1 109 ? 7.114 1.552 -18.656 1.00 98.50 109 VAL A C 1
ATOM 789 O O . VAL A 1 109 ? 6.253 2.402 -18.852 1.00 98.50 109 VAL A O 1
ATOM 792 N N . ARG A 1 110 ? 7.963 1.157 -19.617 1.00 98.62 110 ARG A N 1
ATOM 793 C CA . ARG A 1 110 ? 7.941 1.739 -20.971 1.00 98.62 110 ARG A CA 1
ATOM 794 C C . ARG A 1 110 ? 6.593 1.536 -21.658 1.00 98.62 110 ARG A C 1
ATOM 796 O O . ARG A 1 110 ? 6.100 2.462 -22.294 1.00 98.62 110 ARG A O 1
ATOM 803 N N . ASP A 1 111 ? 6.002 0.350 -21.517 1.00 98.62 111 ASP A N 1
ATOM 804 C CA . ASP A 1 111 ? 4.669 0.058 -22.047 1.00 98.62 111 ASP A CA 1
ATOM 805 C C . ASP A 1 111 ? 3.614 0.983 -21.419 1.00 98.62 111 ASP A C 1
ATOM 807 O O . ASP A 1 111 ? 2.767 1.527 -22.129 1.00 98.62 111 ASP A O 1
ATOM 811 N N . GLY A 1 112 ? 3.682 1.179 -20.097 1.00 98.50 112 GLY A N 1
ATOM 812 C CA . GLY A 1 112 ? 2.761 2.030 -19.345 1.00 98.50 112 GLY A CA 1
ATOM 813 C C . GLY A 1 112 ? 2.878 3.501 -19.718 1.00 98.50 112 GLY A C 1
ATOM 814 O O . GLY A 1 112 ? 1.863 4.137 -19.995 1.00 98.50 112 GLY A O 1
ATOM 815 N N . ASP A 1 113 ? 4.100 4.023 -19.806 1.00 98.44 113 ASP A N 1
ATOM 816 C CA . ASP A 1 113 ? 4.357 5.400 -20.230 1.00 98.44 113 ASP A CA 1
ATOM 817 C C . ASP A 1 113 ? 3.870 5.625 -21.669 1.00 98.44 113 ASP A C 1
ATOM 819 O O . ASP A 1 113 ? 3.120 6.564 -21.927 1.00 98.44 113 ASP A O 1
ATOM 823 N N . ALA A 1 114 ? 4.180 4.709 -22.594 1.00 98.56 114 ALA A N 1
ATOM 824 C CA . ALA A 1 114 ? 3.724 4.808 -23.979 1.00 98.56 114 ALA A CA 1
ATOM 825 C C . ALA A 1 114 ? 2.191 4.738 -24.106 1.00 98.56 114 ALA A C 1
ATOM 827 O O . ALA A 1 114 ? 1.609 5.430 -24.943 1.00 98.56 114 ALA A O 1
ATOM 828 N N . ALA A 1 115 ? 1.524 3.897 -23.313 1.00 98.62 115 ALA A N 1
ATOM 829 C CA . ALA A 1 115 ? 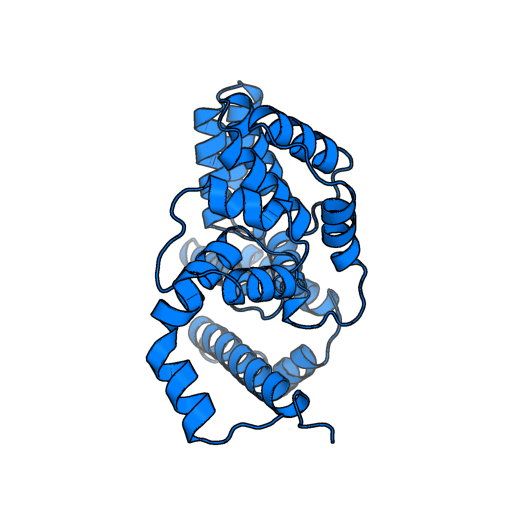0.066 3.816 -23.280 1.00 98.62 115 ALA A CA 1
ATOM 830 C C . ALA A 1 115 ? -0.561 5.095 -22.706 1.00 98.62 115 ALA A C 1
ATOM 832 O O . ALA A 1 115 ? -1.471 5.659 -23.315 1.00 98.62 115 ALA A O 1
ATOM 833 N N . ARG A 1 116 ? -0.019 5.600 -21.591 1.00 97.56 116 ARG A N 1
ATOM 834 C CA . ARG A 1 116 ? -0.424 6.864 -20.962 1.00 97.56 116 ARG A CA 1
ATOM 835 C C . ARG A 1 116 ? -0.298 8.039 -21.932 1.00 97.56 116 ARG A C 1
ATOM 837 O O . ARG A 1 116 ? -1.226 8.834 -22.043 1.00 97.56 116 ARG A O 1
ATOM 844 N N . ASP A 1 117 ? 0.806 8.125 -22.668 1.00 97.88 117 ASP A N 1
ATOM 845 C CA . ASP A 1 117 ? 1.050 9.207 -23.629 1.00 97.88 117 ASP A CA 1
ATOM 846 C C . ASP A 1 117 ? 0.057 9.158 -24.808 1.00 97.88 117 ASP A C 1
ATOM 848 O O . ASP A 1 117 ? -0.350 10.197 -25.329 1.00 97.88 117 ASP A O 1
ATOM 852 N N . ARG A 1 118 ? -0.420 7.959 -25.175 1.00 98.31 118 ARG A N 1
ATOM 853 C CA . ARG A 1 118 ? -1.530 7.763 -26.127 1.00 98.31 118 ARG A CA 1
ATOM 854 C C . ARG A 1 118 ? -2.924 7.904 -25.503 1.00 98.31 118 ARG A C 1
ATOM 856 O O . ARG A 1 118 ? -3.909 7.780 -26.226 1.00 98.31 118 ARG A O 1
ATOM 863 N N . ARG A 1 119 ? -3.018 8.158 -24.193 1.00 98.06 119 ARG A N 1
ATOM 864 C CA . ARG A 1 119 ? -4.262 8.167 -23.399 1.00 98.06 119 ARG A CA 1
ATOM 865 C C . ARG A 1 119 ? -5.028 6.841 -23.427 1.00 98.06 119 ARG A C 1
ATOM 867 O O . ARG A 1 119 ? -6.234 6.805 -23.199 1.00 98.06 119 ARG A O 1
ATOM 874 N N . ASP A 1 120 ? -4.325 5.744 -23.681 1.00 98.56 120 ASP A N 1
ATOM 875 C CA . ASP A 1 120 ? -4.855 4.394 -23.527 1.00 98.56 120 ASP A CA 1
ATOM 876 C C . ASP A 1 120 ? -4.728 3.985 -22.055 1.00 98.56 120 ASP A C 1
ATOM 878 O O . ASP A 1 120 ? -3.793 3.296 -21.637 1.00 98.56 120 ASP A O 1
ATOM 882 N N . TRP A 1 121 ? -5.645 4.502 -21.235 1.00 98.56 121 TRP A N 1
ATOM 883 C CA . TRP A 1 121 ? -5.589 4.351 -19.782 1.00 98.56 121 TRP A CA 1
ATOM 884 C C . TRP A 1 121 ? -5.710 2.896 -19.333 1.00 98.56 121 TRP A C 1
ATOM 886 O O . TRP A 1 121 ? -5.065 2.519 -18.359 1.00 98.56 121 TRP A O 1
ATOM 896 N N . GLY A 1 122 ? -6.472 2.071 -20.057 1.00 98.56 122 GLY A N 1
ATOM 897 C CA . GLY A 1 122 ? -6.618 0.647 -19.755 1.00 98.56 122 GLY A CA 1
ATOM 898 C C . GLY A 1 122 ? -5.318 -0.127 -19.984 1.00 98.56 122 GLY A C 1
ATOM 899 O O . GLY A 1 122 ? -4.890 -0.898 -19.120 1.00 98.56 122 GLY A O 1
ATOM 900 N N . ALA A 1 123 ? -4.632 0.119 -21.107 1.00 98.56 123 ALA A N 1
ATOM 901 C CA . ALA A 1 123 ? -3.313 -0.469 -21.337 1.00 98.56 123 ALA A CA 1
ATOM 902 C C . ALA A 1 123 ? -2.267 0.058 -20.337 1.00 98.56 123 ALA A C 1
ATOM 904 O O . ALA A 1 123 ? -1.441 -0.719 -19.849 1.00 98.56 123 ALA A O 1
ATOM 905 N N . GLY A 1 124 ? -2.332 1.349 -19.989 1.00 98.69 124 GLY A N 1
ATOM 906 C CA . GLY A 1 124 ? -1.475 1.971 -18.977 1.00 98.69 124 GLY A CA 1
ATOM 907 C C . GLY A 1 124 ? -1.658 1.353 -17.590 1.00 98.69 124 GLY A C 1
ATOM 908 O O . GLY A 1 124 ? -0.680 0.951 -16.960 1.00 98.69 124 GLY A O 1
ATOM 909 N N . GLU A 1 125 ? -2.906 1.193 -17.146 1.00 98.62 125 GLU A N 1
ATOM 910 C CA . GLU A 1 125 ? -3.268 0.517 -15.897 1.00 98.62 125 GLU A CA 1
ATOM 911 C C . GLU A 1 125 ? -2.661 -0.884 -15.841 1.00 98.62 125 GLU A C 1
ATOM 913 O O . GLU A 1 125 ? -1.940 -1.204 -14.896 1.00 98.62 125 GLU A O 1
ATOM 918 N N . HIS A 1 126 ? -2.883 -1.704 -16.871 1.00 98.69 126 HIS A N 1
ATOM 919 C CA . HIS A 1 126 ? -2.354 -3.065 -16.906 1.00 98.69 126 HIS A CA 1
ATOM 920 C C . HIS A 1 126 ? -0.816 -3.095 -16.894 1.00 98.69 126 HIS A C 1
ATOM 922 O O . HIS A 1 126 ? -0.204 -3.920 -16.212 1.00 98.69 126 HIS A O 1
ATOM 928 N N . ALA A 1 127 ? -0.162 -2.196 -17.629 1.00 98.75 127 ALA A N 1
ATOM 929 C CA . ALA A 1 127 ? 1.292 -2.133 -17.682 1.00 98.75 127 ALA A CA 1
ATOM 930 C C . ALA A 1 127 ? 1.912 -1.693 -16.343 1.00 98.75 127 ALA A C 1
ATOM 932 O O . ALA A 1 127 ? 2.819 -2.366 -15.845 1.00 98.75 127 ALA A O 1
ATOM 933 N N . PHE A 1 128 ? 1.387 -0.645 -15.704 1.00 98.69 128 PHE A N 1
ATOM 934 C CA . PHE A 1 128 ? 1.855 -0.238 -14.377 1.00 98.69 128 PHE A CA 1
ATOM 935 C C . PHE A 1 128 ? 1.500 -1.264 -13.297 1.00 98.69 128 PHE A C 1
ATOM 937 O O . PHE A 1 128 ? 2.319 -1.507 -12.410 1.00 98.69 128 PHE A O 1
ATOM 944 N N . TRP A 1 129 ? 0.351 -1.941 -13.395 1.00 98.50 129 TRP A N 1
ATOM 945 C CA . TRP A 1 129 ? 0.027 -3.073 -12.527 1.00 98.50 129 TRP A CA 1
ATOM 946 C C . TRP A 1 129 ? 1.096 -4.168 -12.629 1.00 98.50 129 TRP A C 1
ATOM 948 O O . TRP A 1 129 ? 1.630 -4.581 -11.599 1.00 98.50 129 TRP A O 1
ATOM 958 N N . ARG A 1 130 ? 1.494 -4.576 -13.846 1.00 98.44 130 ARG A N 1
ATOM 959 C CA . ARG A 1 130 ? 2.592 -5.543 -14.049 1.00 98.44 130 ARG A CA 1
ATOM 960 C C . ARG A 1 130 ? 3.901 -5.061 -13.421 1.00 98.44 130 ARG A C 1
ATOM 962 O O . ARG A 1 130 ? 4.577 -5.848 -12.764 1.00 98.44 130 ARG A O 1
ATOM 969 N N . ALA A 1 131 ? 4.250 -3.783 -13.573 1.00 98.50 131 ALA A N 1
ATOM 970 C CA . ALA A 1 131 ? 5.445 -3.219 -12.943 1.00 98.50 131 ALA A CA 1
ATOM 971 C C . ALA A 1 131 ? 5.385 -3.325 -11.404 1.00 98.50 131 ALA A C 1
ATOM 973 O O . ALA A 1 131 ? 6.355 -3.737 -10.764 1.00 98.50 131 ALA A O 1
ATOM 974 N N . LEU A 1 132 ? 4.228 -3.030 -10.804 1.00 97.88 132 LEU A N 1
ATOM 975 C CA . LEU A 1 132 ? 4.011 -3.109 -9.357 1.00 97.88 132 LEU A CA 1
ATOM 976 C C . LEU A 1 132 ? 3.906 -4.550 -8.831 1.00 97.88 132 LEU A C 1
ATOM 978 O O . LEU A 1 132 ? 4.203 -4.772 -7.660 1.00 97.88 132 LEU A O 1
ATOM 982 N N . GLN A 1 133 ? 3.565 -5.539 -9.665 1.00 97.06 133 GLN A N 1
ATOM 983 C CA . GLN A 1 133 ? 3.708 -6.956 -9.293 1.00 97.06 133 GLN A CA 1
ATOM 984 C C . GLN A 1 133 ? 5.180 -7.340 -9.081 1.00 97.06 133 GLN A C 1
ATOM 986 O O . GLN A 1 133 ? 5.490 -8.161 -8.219 1.00 97.06 133 GLN A O 1
ATOM 991 N N . ILE A 1 134 ? 6.095 -6.729 -9.840 1.00 96.81 134 ILE A N 1
ATOM 992 C CA . ILE A 1 134 ? 7.536 -6.980 -9.727 1.00 96.81 134 ILE A CA 1
ATOM 993 C C . ILE A 1 134 ? 8.116 -6.204 -8.535 1.00 96.81 134 ILE A C 1
ATOM 995 O O . ILE A 1 134 ? 8.787 -6.785 -7.682 1.00 96.81 134 ILE A O 1
ATOM 999 N N . PHE A 1 135 ? 7.818 -4.904 -8.442 1.00 97.44 135 PHE A N 1
ATOM 1000 C CA . PHE A 1 135 ? 8.300 -4.022 -7.375 1.00 97.44 135 PHE A CA 1
ATOM 1001 C C . PHE A 1 135 ? 7.138 -3.332 -6.641 1.00 97.44 135 PHE A C 1
ATOM 1003 O O . PHE A 1 135 ? 6.840 -2.160 -6.890 1.00 97.44 135 PHE A O 1
ATOM 1010 N N . PRO A 1 136 ? 6.496 -4.020 -5.677 1.00 96.31 136 PRO A N 1
ATOM 1011 C CA . PRO A 1 136 ? 5.278 -3.528 -5.033 1.00 96.31 136 PRO A CA 1
ATOM 1012 C C . PRO A 1 136 ? 5.502 -2.306 -4.140 1.00 96.31 136 PRO A C 1
ATOM 1014 O O . PRO A 1 136 ? 4.558 -1.578 -3.853 1.00 96.31 136 PRO A O 1
ATOM 1017 N N . PHE A 1 137 ? 6.726 -2.027 -3.692 1.00 96.69 137 PHE A N 1
ATOM 1018 C CA . PHE A 1 137 ? 7.005 -0.872 -2.831 1.00 96.69 137 PHE A CA 1
ATOM 1019 C C . PHE A 1 137 ? 7.479 0.361 -3.605 1.00 96.69 137 PHE A C 1
ATOM 1021 O O . PHE A 1 137 ? 8.074 1.241 -2.995 1.00 96.69 137 PHE A O 1
ATOM 1028 N N . HIS A 1 138 ? 7.240 0.444 -4.921 1.00 97.56 138 HIS A N 1
ATOM 1029 C CA . HIS A 1 138 ? 7.674 1.584 -5.727 1.00 97.56 138 HIS A CA 1
ATOM 1030 C C . HIS A 1 138 ? 6.663 2.753 -5.661 1.00 97.56 138 HIS A C 1
ATOM 1032 O O . HIS A 1 138 ? 5.638 2.705 -6.346 1.00 97.56 138 HIS A O 1
ATOM 1038 N N . PRO A 1 139 ? 6.931 3.843 -4.910 1.00 97.00 139 PRO A N 1
ATOM 1039 C CA . PRO A 1 139 ? 5.973 4.940 -4.730 1.00 97.00 139 PRO A CA 1
ATOM 1040 C C . PRO A 1 139 ? 5.648 5.699 -6.024 1.00 97.00 139 PRO A C 1
ATOM 1042 O O . PRO A 1 139 ? 4.504 6.097 -6.221 1.00 97.00 139 PRO A O 1
ATOM 1045 N N . GLY A 1 140 ? 6.634 5.896 -6.910 1.00 96.88 140 GLY A N 1
ATOM 1046 C CA . GLY A 1 140 ? 6.462 6.640 -8.168 1.00 96.88 140 GLY A CA 1
ATOM 1047 C C . GLY A 1 140 ? 5.475 5.974 -9.130 1.00 96.88 140 GLY A C 1
ATOM 1048 O O . GLY A 1 140 ? 4.432 6.534 -9.437 1.00 96.88 140 GLY A O 1
ATOM 1049 N N . TYR A 1 141 ? 5.737 4.734 -9.549 1.00 97.88 141 TYR A N 1
ATOM 1050 C CA . TYR A 1 141 ? 4.816 4.025 -10.448 1.00 97.88 141 TYR A CA 1
ATOM 1051 C C . TYR A 1 141 ? 3.468 3.670 -9.828 1.00 97.88 141 TYR A C 1
ATOM 1053 O O . TYR A 1 141 ? 2.510 3.453 -10.563 1.00 97.88 141 TYR A O 1
ATOM 1061 N N . ARG A 1 142 ? 3.347 3.687 -8.497 1.00 98.25 142 ARG A N 1
ATOM 1062 C CA . ARG A 1 142 ? 2.037 3.621 -7.852 1.00 98.25 142 ARG A CA 1
ATOM 1063 C C . ARG A 1 142 ? 1.188 4.868 -8.124 1.00 98.25 142 ARG A C 1
ATOM 1065 O O . ARG A 1 142 ? -0.004 4.732 -8.368 1.00 98.25 142 ARG A O 1
ATOM 1072 N N . VAL A 1 143 ? 1.797 6.057 -8.176 1.00 98.50 143 VAL A N 1
ATOM 1073 C CA . VAL A 1 143 ? 1.129 7.296 -8.626 1.00 98.50 143 VAL A CA 1
ATOM 1074 C C . VAL A 1 143 ? 0.726 7.196 -10.098 1.00 98.50 143 VAL A C 1
ATOM 1076 O O . VAL A 1 143 ? -0.408 7.512 -10.440 1.00 98.50 143 VAL A O 1
ATOM 1079 N N . GLN A 1 144 ? 1.597 6.669 -10.963 1.00 98.38 144 GLN A N 1
ATOM 1080 C CA . GLN A 1 144 ? 1.280 6.475 -12.387 1.00 98.38 144 GLN A CA 1
ATOM 1081 C C . GLN A 1 144 ? 0.114 5.502 -12.608 1.00 98.38 144 GLN A C 1
ATOM 1083 O O . GLN A 1 144 ? -0.778 5.755 -13.421 1.00 98.38 144 GLN A O 1
ATOM 1088 N N . TYR A 1 145 ? 0.091 4.413 -11.841 1.00 98.75 145 TYR A N 1
ATOM 1089 C CA . TYR A 1 145 ? -1.021 3.472 -11.813 1.00 98.75 145 TYR A CA 1
ATOM 1090 C C . TYR A 1 145 ? -2.319 4.154 -11.355 1.00 98.75 145 TYR A C 1
ATOM 1092 O O . TYR A 1 145 ? -3.340 4.061 -12.036 1.00 98.75 145 TYR A O 1
ATOM 1100 N N . ALA A 1 146 ? -2.259 4.928 -10.266 1.00 98.44 146 ALA A N 1
ATOM 1101 C CA . ALA A 1 146 ? -3.389 5.703 -9.759 1.00 98.44 146 ALA A CA 1
ATOM 1102 C C . ALA A 1 146 ? -3.911 6.736 -10.773 1.00 98.44 146 ALA A C 1
ATOM 1104 O O . ALA A 1 146 ? -5.122 6.907 -10.893 1.00 98.44 146 ALA A O 1
ATOM 1105 N N . HIS A 1 147 ? -3.033 7.375 -11.555 1.00 98.44 147 HIS A N 1
ATOM 1106 C CA . HIS A 1 147 ? -3.449 8.256 -12.648 1.00 98.44 147 HIS A CA 1
ATOM 1107 C C . HIS A 1 147 ? -4.277 7.512 -13.694 1.00 98.44 147 HIS A C 1
ATOM 1109 O O . HIS A 1 147 ? -5.348 7.988 -14.053 1.00 98.44 147 HIS A O 1
ATOM 1115 N N . CYS A 1 148 ? -3.832 6.337 -14.143 1.00 98.75 148 CYS A N 1
ATOM 1116 C CA . CYS A 1 148 ? -4.583 5.553 -15.127 1.00 98.75 148 CYS A CA 1
ATOM 1117 C C . CYS A 1 148 ? -5.960 5.130 -14.594 1.00 98.75 148 CYS A C 1
ATOM 1119 O O . CYS A 1 148 ? -6.933 5.154 -15.342 1.00 98.75 148 CYS A O 1
ATOM 1121 N N . LEU A 1 149 ? -6.059 4.784 -13.307 1.00 98.69 149 LEU A N 1
ATOM 1122 C CA . LEU A 1 149 ? -7.333 4.479 -12.645 1.00 98.69 149 LEU A CA 1
ATOM 1123 C C . LEU A 1 149 ? -8.243 5.714 -12.564 1.00 98.69 149 LEU A C 1
ATOM 1125 O O . LEU A 1 149 ? -9.429 5.638 -12.884 1.00 98.69 149 LEU A O 1
ATOM 1129 N N . LYS A 1 150 ? -7.678 6.864 -12.178 1.00 98.50 150 LYS A N 1
ATOM 1130 C CA . LYS A 1 150 ? -8.382 8.147 -12.073 1.00 98.50 150 LYS A CA 1
ATOM 1131 C C . LYS A 1 150 ? -8.976 8.572 -13.421 1.00 98.50 150 LYS A C 1
ATOM 1133 O O . LYS A 1 150 ? -10.123 8.991 -13.459 1.00 98.50 150 LYS A O 1
ATOM 1138 N N . GLU A 1 151 ? -8.228 8.451 -14.515 1.00 98.38 151 GLU A N 1
ATOM 1139 C CA . GLU A 1 151 ? -8.706 8.808 -15.865 1.00 98.38 151 GLU A CA 1
ATOM 1140 C C . GLU A 1 151 ? -9.771 7.836 -16.420 1.00 98.38 151 GLU A C 1
ATOM 1142 O O . GLU A 1 151 ? -10.369 8.099 -17.459 1.00 98.38 151 GLU A O 1
ATOM 1147 N N . GLN A 1 152 ? -10.022 6.720 -15.729 1.00 98.38 152 GLN A N 1
ATOM 1148 C CA . GLN A 1 152 ? -11.090 5.758 -16.027 1.00 98.38 152 GLN A CA 1
ATOM 1149 C C . GLN A 1 152 ? -12.267 5.849 -15.044 1.00 98.38 152 GLN A C 1
ATOM 1151 O O . GLN A 1 152 ? -13.066 4.919 -14.956 1.00 98.38 152 GLN A O 1
ATOM 1156 N N . ASP A 1 153 ? -12.341 6.915 -14.246 1.00 97.88 153 ASP A N 1
ATOM 1157 C CA . ASP A 1 153 ? -13.351 7.115 -13.201 1.00 97.88 153 ASP A CA 1
ATOM 1158 C C . ASP A 1 153 ? -13.379 6.015 -12.113 1.00 97.88 153 ASP A C 1
ATOM 1160 O O . ASP A 1 153 ? -14.339 5.892 -11.345 1.00 97.88 153 ASP A O 1
ATOM 1164 N N . LYS A 1 154 ? -12.300 5.229 -11.974 1.00 97.94 154 LYS A N 1
ATOM 1165 C CA . LYS A 1 154 ? -12.131 4.216 -10.915 1.00 97.94 154 LYS A CA 1
ATOM 1166 C C . LYS A 1 154 ? -11.678 4.883 -9.611 1.00 97.94 154 LYS A C 1
ATOM 1168 O O . LYS A 1 154 ? -10.570 4.660 -9.122 1.00 97.94 154 LYS A O 1
ATOM 1173 N N . TRP A 1 155 ? -12.525 5.756 -9.060 1.00 97.88 155 TRP A N 1
ATOM 1174 C CA . TRP A 1 155 ? -12.163 6.682 -7.976 1.00 97.88 155 TRP A CA 1
ATOM 1175 C C . TRP A 1 155 ? -11.664 5.997 -6.705 1.00 97.88 155 TRP A C 1
ATOM 1177 O O . TRP A 1 155 ? -10.682 6.447 -6.119 1.00 97.88 155 TRP A O 1
ATOM 1187 N N . VAL A 1 156 ? -12.325 4.913 -6.283 1.00 97.50 156 VAL A N 1
ATOM 1188 C CA . VAL A 1 156 ? -11.954 4.185 -5.059 1.00 97.50 156 VAL A CA 1
ATOM 1189 C C . VAL A 1 156 ? -10.585 3.533 -5.228 1.00 97.50 156 VAL A C 1
ATOM 1191 O O . VAL A 1 156 ? -9.723 3.699 -4.371 1.00 97.50 156 VAL A O 1
ATOM 1194 N N . ASP A 1 157 ? -10.355 2.843 -6.346 1.00 98.06 157 ASP A N 1
ATOM 1195 C CA . ASP A 1 157 ? -9.061 2.233 -6.649 1.00 98.06 157 ASP A CA 1
ATOM 1196 C C . ASP A 1 157 ? -7.953 3.288 -6.734 1.00 98.06 157 ASP A C 1
ATOM 1198 O O . ASP A 1 157 ? -6.908 3.133 -6.104 1.00 98.06 157 ASP A O 1
ATOM 1202 N N . ALA A 1 158 ? -8.196 4.404 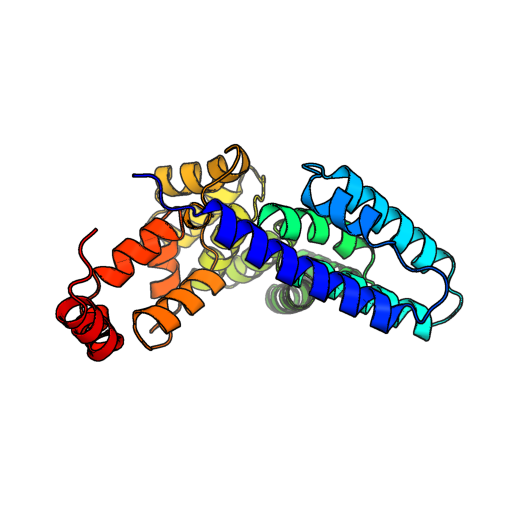-7.428 1.00 98.44 158 ALA A N 1
ATOM 1203 C CA . ALA A 1 158 ? -7.236 5.502 -7.513 1.00 98.44 158 ALA A CA 1
ATOM 1204 C C . ALA A 1 158 ? -6.889 6.076 -6.126 1.00 98.44 158 ALA A C 1
ATOM 1206 O O . ALA A 1 158 ? -5.714 6.296 -5.829 1.00 98.44 158 ALA A O 1
ATOM 1207 N N . GLU A 1 159 ? -7.882 6.276 -5.251 1.00 98.19 159 GLU A N 1
ATOM 1208 C CA . GLU A 1 159 ? -7.665 6.753 -3.879 1.00 98.19 159 GLU A CA 1
ATOM 1209 C C . GLU A 1 159 ? -6.769 5.806 -3.075 1.00 98.19 159 GLU A C 1
ATOM 1211 O O . GLU A 1 159 ? -5.816 6.255 -2.429 1.00 98.19 159 GLU A O 1
ATOM 1216 N N . LEU A 1 160 ? -7.040 4.498 -3.130 1.00 98.12 160 LEU A N 1
ATOM 1217 C CA . LEU A 1 160 ? -6.241 3.489 -2.433 1.00 98.12 160 LEU A CA 1
ATOM 1218 C C . LEU A 1 160 ? -4.774 3.527 -2.873 1.00 98.12 160 LEU A C 1
ATOM 1220 O O . LEU A 1 160 ? -3.866 3.418 -2.039 1.00 98.12 160 LEU A O 1
ATOM 1224 N N . GLU A 1 161 ? -4.539 3.706 -4.170 1.00 98.25 161 GLU A N 1
ATOM 1225 C CA . GLU A 1 161 ? -3.203 3.721 -4.755 1.00 98.25 161 GLU A CA 1
ATOM 1226 C C . GLU A 1 161 ? -2.449 5.021 -4.459 1.00 98.25 161 GLU A C 1
ATOM 1228 O O . GLU A 1 161 ? -1.290 4.961 -4.039 1.00 98.25 161 GLU A O 1
ATOM 1233 N N . TYR A 1 162 ? -3.101 6.186 -4.547 1.00 98.56 162 TYR A N 1
ATOM 1234 C CA . TYR A 1 162 ? -2.491 7.456 -4.144 1.00 98.56 162 TYR A CA 1
ATOM 1235 C C . TYR A 1 162 ? -2.144 7.486 -2.650 1.00 98.56 162 TYR A C 1
ATOM 1237 O O . TYR A 1 162 ? -1.033 7.874 -2.279 1.00 98.56 162 TYR A O 1
ATOM 1245 N N . ARG A 1 163 ? -3.048 7.023 -1.774 1.00 98.31 163 ARG A N 1
ATOM 1246 C CA . ARG A 1 163 ? -2.781 6.937 -0.327 1.00 98.31 163 ARG A CA 1
ATOM 1247 C C . ARG A 1 163 ? -1.645 5.968 -0.020 1.00 98.31 163 ARG A C 1
ATOM 1249 O O . ARG A 1 163 ? -0.772 6.280 0.788 1.00 98.31 163 ARG A O 1
ATOM 1256 N N . SER A 1 164 ? -1.610 4.827 -0.705 1.00 97.88 164 SER A N 1
ATOM 1257 C CA . SER A 1 164 ? -0.509 3.870 -0.585 1.00 97.88 164 SER A CA 1
ATOM 1258 C C . SER A 1 164 ? 0.813 4.463 -1.090 1.00 97.88 164 SER A C 1
ATOM 1260 O O . SER A 1 164 ? 1.854 4.215 -0.490 1.00 97.88 164 SER A O 1
ATOM 1262 N N . ALA A 1 165 ? 0.802 5.283 -2.146 1.00 98.19 165 ALA A N 1
ATOM 1263 C CA . ALA A 1 165 ? 1.996 5.981 -2.619 1.00 98.19 165 ALA A CA 1
ATOM 1264 C C . ALA A 1 165 ? 2.507 7.006 -1.594 1.00 98.19 165 ALA A C 1
ATOM 1266 O O . ALA A 1 165 ? 3.711 7.053 -1.333 1.00 98.19 165 ALA A O 1
ATOM 1267 N N . LEU A 1 166 ? 1.605 7.761 -0.958 1.00 98.00 166 LEU A N 1
ATOM 1268 C CA . LEU A 1 166 ? 1.944 8.695 0.119 1.00 98.00 166 LEU A CA 1
ATOM 1269 C C . LEU A 1 166 ? 2.537 7.956 1.329 1.00 98.00 166 LEU A C 1
ATOM 1271 O O . LEU A 1 166 ? 3.591 8.329 1.841 1.00 98.00 166 LEU A O 1
ATOM 1275 N N . ALA A 1 167 ? 1.913 6.851 1.743 1.00 97.50 167 ALA A N 1
ATOM 1276 C CA . ALA A 1 167 ? 2.416 5.982 2.806 1.00 97.50 167 ALA A CA 1
ATOM 1277 C C . ALA A 1 167 ? 3.783 5.352 2.466 1.00 97.50 167 ALA A C 1
ATOM 1279 O O . ALA A 1 167 ? 4.594 5.111 3.362 1.00 97.50 167 ALA A O 1
ATOM 1280 N N . LEU A 1 168 ? 4.075 5.140 1.177 1.00 96.81 168 LEU A N 1
ATOM 1281 C CA . LEU A 1 168 ? 5.381 4.717 0.655 1.00 96.81 168 LEU A CA 1
ATOM 1282 C C . LEU A 1 168 ? 6.384 5.870 0.470 1.00 96.81 168 LEU A C 1
ATOM 1284 O O . LEU A 1 168 ? 7.493 5.627 0.000 1.00 96.81 168 LEU A O 1
ATOM 1288 N N . GLY A 1 169 ? 6.029 7.095 0.859 1.00 94.62 169 GLY A N 1
ATOM 1289 C CA . GLY A 1 169 ? 6.947 8.233 0.890 1.00 94.62 169 GLY A CA 1
ATOM 1290 C C . GLY A 1 169 ? 7.110 8.930 -0.450 1.00 94.62 169 GLY A C 1
ATOM 1291 O O . GLY A 1 169 ? 8.134 9.574 -0.674 1.00 94.62 169 GLY A O 1
ATOM 1292 N N . ASN A 1 170 ? 6.135 8.803 -1.355 1.00 95.19 170 ASN A N 1
ATOM 1293 C CA . ASN A 1 170 ? 6.113 9.638 -2.548 1.00 95.19 170 ASN A CA 1
ATOM 1294 C C . ASN A 1 170 ? 6.098 11.127 -2.140 1.00 95.19 170 ASN A C 1
ATOM 1296 O O . ASN A 1 170 ? 5.343 11.520 -1.250 1.00 95.19 170 ASN A O 1
ATOM 1300 N N . ARG A 1 171 ? 6.964 11.930 -2.771 1.00 84.56 171 ARG A N 1
ATOM 1301 C CA . ARG A 1 171 ? 7.192 13.351 -2.453 1.00 84.56 171 ARG A CA 1
ATOM 1302 C C . ARG A 1 171 ? 6.630 14.303 -3.506 1.00 84.56 171 ARG A C 1
ATOM 1304 O O . ARG A 1 171 ? 6.961 15.485 -3.469 1.00 84.56 171 ARG A O 1
ATOM 1311 N N . ASP A 1 172 ? 5.847 13.791 -4.448 1.00 85.50 172 ASP A N 1
ATOM 1312 C CA . ASP A 1 172 ? 5.143 14.613 -5.422 1.00 85.50 172 ASP A CA 1
ATOM 1313 C C . ASP A 1 172 ? 4.283 15.652 -4.689 1.00 85.50 172 ASP A C 1
ATOM 1315 O O . ASP A 1 172 ? 3.474 15.312 -3.818 1.00 85.50 172 ASP A O 1
ATOM 1319 N N . ALA A 1 173 ? 4.513 16.925 -5.014 1.00 81.31 173 ALA A N 1
ATOM 1320 C CA . ALA A 1 173 ? 3.856 18.056 -4.376 1.00 81.31 173 ALA A CA 1
ATOM 1321 C C . ALA A 1 173 ? 2.338 18.038 -4.615 1.00 81.31 173 ALA A C 1
ATOM 1323 O O . ALA A 1 173 ? 1.577 18.464 -3.743 1.00 81.31 173 ALA A O 1
ATOM 1324 N N . ASP A 1 174 ? 1.900 17.469 -5.742 1.00 91.38 174 ASP A N 1
ATOM 1325 C CA . ASP A 1 174 ? 0.496 17.451 -6.150 1.00 91.38 174 ASP A CA 1
ATOM 1326 C C . ASP A 1 174 ? -0.252 16.202 -5.656 1.0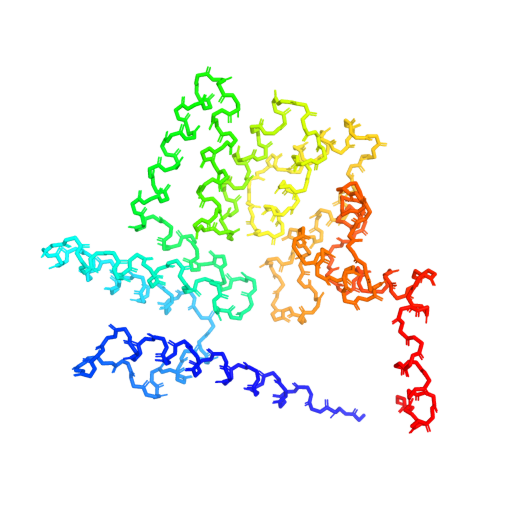0 91.38 174 ASP A C 1
ATOM 1328 O O . ASP A 1 174 ? -1.473 16.092 -5.807 1.00 91.38 174 ASP A O 1
ATOM 1332 N N . LEU A 1 175 ? 0.430 15.266 -4.984 1.00 94.75 175 LEU A N 1
ATOM 1333 C CA . LEU A 1 175 ? -0.188 14.019 -4.528 1.00 94.75 175 LEU A CA 1
ATOM 1334 C C . LEU A 1 175 ? -1.371 14.259 -3.580 1.00 94.75 175 LEU A C 1
ATOM 1336 O O . LEU A 1 175 ? -2.402 13.598 -3.698 1.00 94.75 175 LEU A O 1
ATOM 1340 N N . ALA A 1 176 ? -1.263 15.226 -2.665 1.00 95.56 176 ALA A N 1
ATOM 1341 C CA . ALA A 1 176 ? -2.363 15.577 -1.764 1.00 95.56 176 ALA A CA 1
ATOM 1342 C C . ALA A 1 176 ? -3.579 16.139 -2.524 1.00 95.56 176 ALA A C 1
ATOM 1344 O O . ALA A 1 176 ? -4.717 15.842 -2.160 1.00 95.56 176 ALA A O 1
ATOM 1345 N N . VAL A 1 177 ? -3.344 16.889 -3.607 1.00 96.44 177 VAL A N 1
ATOM 1346 C CA . VAL A 1 177 ? -4.397 17.421 -4.486 1.00 96.44 177 VAL A CA 1
ATOM 1347 C C . VAL A 1 177 ? -5.103 16.280 -5.214 1.00 96.44 177 VAL A C 1
ATOM 1349 O O . VAL A 1 177 ? -6.331 16.255 -5.292 1.00 96.44 177 VAL A O 1
ATOM 1352 N N . HIS A 1 178 ? -4.347 15.300 -5.713 1.00 97.94 178 HIS A N 1
ATOM 1353 C CA . HIS A 1 178 ? -4.921 14.124 -6.360 1.00 97.94 178 HIS A CA 1
ATOM 1354 C C . HIS A 1 178 ? -5.740 13.267 -5.399 1.00 97.94 178 HIS A C 1
ATOM 1356 O O . HIS A 1 178 ? -6.835 12.849 -5.778 1.00 97.94 178 HIS A O 1
ATOM 1362 N N . ILE A 1 179 ? -5.262 13.061 -4.165 1.00 98.38 179 ILE A N 1
ATOM 1363 C CA . ILE A 1 179 ? -6.025 12.368 -3.121 1.00 98.38 179 ILE A CA 1
ATOM 1364 C C . ILE A 1 179 ? -7.331 13.120 -2.846 1.00 98.38 179 ILE A C 1
ATOM 1366 O O . ILE A 1 179 ? -8.393 12.514 -2.943 1.00 98.38 179 ILE A O 1
ATOM 1370 N N . ASP A 1 180 ? -7.287 14.430 -2.581 1.00 97.88 180 ASP A N 1
ATOM 1371 C CA . ASP A 1 180 ? -8.504 15.207 -2.311 1.00 97.88 180 ASP A CA 1
ATOM 1372 C C . ASP A 1 180 ? -9.503 15.150 -3.476 1.00 97.88 180 ASP A C 1
ATOM 1374 O O . ASP A 1 180 ? -10.700 14.953 -3.260 1.00 97.88 180 ASP A O 1
ATOM 1378 N N . PHE A 1 181 ? -9.022 15.234 -4.721 1.00 98.00 181 PHE A N 1
ATOM 1379 C CA . PHE A 1 181 ? -9.870 15.116 -5.904 1.00 98.00 181 PHE A CA 1
ATOM 1380 C C . PHE A 1 181 ? -10.633 13.783 -5.940 1.00 98.00 181 PHE A C 1
ATOM 1382 O O . PHE A 1 181 ? -11.861 13.789 -6.057 1.00 98.00 181 PHE A O 1
ATOM 1389 N N . VAL A 1 182 ? -9.944 12.641 -5.823 1.00 98.12 182 VAL A N 1
ATOM 1390 C CA . VAL A 1 182 ? -10.604 11.323 -5.899 1.00 98.12 182 VAL A CA 1
ATOM 1391 C C . VAL A 1 182 ? -11.476 11.041 -4.672 1.00 98.12 182 VAL A C 1
ATOM 1393 O O . VAL A 1 182 ? -12.572 10.499 -4.815 1.00 98.12 182 VAL A O 1
ATOM 1396 N N . SER A 1 183 ? -11.059 11.500 -3.490 1.00 97.38 183 SER A N 1
ATOM 1397 C CA . SER A 1 183 ? -11.835 11.430 -2.249 1.00 97.38 183 SER A CA 1
ATOM 1398 C C . SER A 1 183 ? -13.167 12.195 -2.388 1.00 97.38 183 SER A C 1
ATOM 1400 O O . SER A 1 183 ? -14.240 11.662 -2.084 1.00 97.38 183 SER A O 1
ATOM 1402 N N . ARG A 1 184 ? -13.157 13.403 -2.975 1.00 97.44 184 ARG A N 1
ATOM 1403 C CA . ARG A 1 184 ? -14.390 14.155 -3.286 1.00 97.44 184 ARG A CA 1
ATOM 1404 C C . ARG A 1 184 ? -15.276 13.453 -4.307 1.00 97.44 184 ARG A C 1
ATOM 1406 O O . ARG A 1 184 ? -16.491 13.452 -4.127 1.00 97.44 184 ARG A O 1
ATOM 1413 N N . ARG A 1 185 ? -14.702 12.841 -5.350 1.00 97.44 185 ARG A N 1
ATOM 1414 C CA . ARG A 1 185 ? -15.469 12.059 -6.340 1.00 97.44 185 ARG A CA 1
ATOM 1415 C C . ARG A 1 185 ? -16.177 10.860 -5.711 1.00 97.44 185 ARG A C 1
ATOM 1417 O O . ARG A 1 185 ? -17.273 10.518 -6.141 1.00 97.44 185 ARG A O 1
ATOM 1424 N N . ARG A 1 186 ? -15.587 10.273 -4.667 1.00 92.31 186 ARG A N 1
ATOM 1425 C CA . ARG A 1 186 ? -16.197 9.214 -3.851 1.00 92.31 186 ARG A CA 1
ATOM 1426 C C . ARG A 1 186 ? -17.262 9.728 -2.867 1.00 92.31 186 ARG A C 1
ATOM 1428 O O . ARG A 1 186 ? -18.083 8.941 -2.410 1.00 92.31 186 ARG A O 1
ATOM 1435 N N . GLY A 1 187 ? -17.267 11.025 -2.551 1.00 92.62 187 GLY A N 1
ATOM 1436 C CA . GLY A 1 187 ? -18.233 11.661 -1.645 1.00 92.62 187 GLY A CA 1
ATOM 1437 C C . GLY A 1 187 ? -17.718 11.938 -0.228 1.00 92.62 187 GLY A C 1
ATOM 1438 O O . GLY A 1 187 ? -18.502 12.345 0.625 1.00 92.62 187 GLY A O 1
ATOM 1439 N N . ALA A 1 188 ? -16.422 11.758 0.037 1.00 90.38 188 ALA A N 1
ATOM 1440 C CA . ALA A 1 188 ? -15.812 12.041 1.335 1.00 90.38 188 ALA A CA 1
ATOM 1441 C C . ALA A 1 188 ? -14.491 12.793 1.118 1.00 90.38 188 ALA A C 1
ATOM 1443 O O . ALA A 1 188 ? -13.538 12.162 0.678 1.00 90.38 188 ALA A O 1
ATOM 1444 N N . PRO A 1 189 ? -14.402 14.114 1.367 1.00 93.12 189 PRO A N 1
ATOM 1445 C CA . PRO A 1 189 ? -13.173 14.874 1.131 1.00 93.12 189 PRO A CA 1
ATOM 1446 C C . PRO A 1 189 ? -12.012 14.342 1.979 1.00 93.12 189 PRO A C 1
ATOM 1448 O O . PRO A 1 189 ? -12.219 13.778 3.056 1.00 93.12 189 PRO A O 1
ATOM 1451 N N . ALA A 1 190 ? -10.782 14.524 1.497 1.00 95.62 190 ALA A N 1
ATOM 1452 C CA . ALA A 1 190 ? -9.617 14.064 2.237 1.00 95.62 190 ALA A CA 1
ATOM 1453 C C . ALA A 1 190 ? -9.395 14.929 3.487 1.00 95.62 190 ALA A C 1
ATOM 1455 O O . ALA A 1 190 ? -9.531 16.148 3.428 1.00 95.62 190 ALA A O 1
ATOM 1456 N N . ASP A 1 191 ? -9.014 14.305 4.605 1.00 97.06 191 ASP A N 1
ATOM 1457 C CA . ASP A 1 191 ? -8.586 15.022 5.808 1.00 97.06 191 ASP A CA 1
ATOM 1458 C C . ASP A 1 191 ? -7.103 15.428 5.674 1.00 97.06 191 ASP A C 1
ATOM 1460 O O . ASP A 1 191 ? -6.223 14.555 5.713 1.00 97.06 191 ASP A O 1
ATOM 1464 N N . PRO A 1 192 ? -6.783 16.732 5.547 1.00 96.19 192 PRO A N 1
ATOM 1465 C CA . PRO A 1 192 ? -5.404 17.187 5.406 1.00 96.19 192 PRO A CA 1
ATOM 1466 C C . PRO A 1 192 ? -4.529 16.843 6.617 1.00 96.19 192 PRO A C 1
ATOM 1468 O O . PRO A 1 192 ? -3.325 16.638 6.456 1.00 96.19 192 PRO A O 1
ATOM 1471 N N . ALA A 1 193 ? -5.101 16.744 7.822 1.00 97.50 193 ALA A N 1
ATOM 1472 C CA . ALA A 1 193 ? -4.355 16.397 9.028 1.00 97.50 193 ALA A CA 1
ATOM 1473 C C . ALA A 1 193 ? -3.884 14.936 8.992 1.00 97.50 193 ALA A C 1
ATOM 1475 O O . ALA A 1 193 ? -2.741 14.647 9.353 1.00 97.50 193 ALA A O 1
ATOM 1476 N N . VAL A 1 194 ? -4.723 14.016 8.500 1.00 97.81 194 VAL A N 1
ATOM 1477 C CA . VAL A 1 194 ? -4.327 12.613 8.283 1.00 97.81 194 VAL A CA 1
ATOM 1478 C C . VAL A 1 194 ? -3.217 12.539 7.236 1.00 97.81 194 VAL A C 1
ATOM 1480 O O . VAL A 1 194 ? -2.187 11.912 7.488 1.00 97.81 194 VAL A O 1
ATOM 1483 N N . LEU A 1 195 ? -3.372 13.229 6.099 1.00 97.00 195 LEU A N 1
ATOM 1484 C CA . LEU A 1 195 ? -2.355 13.250 5.039 1.00 97.00 195 LEU A CA 1
ATOM 1485 C C . LEU A 1 195 ? -1.011 13.802 5.535 1.00 97.00 195 LEU A C 1
ATOM 1487 O O . LEU A 1 195 ? 0.032 13.198 5.281 1.00 97.00 195 LEU A O 1
ATOM 1491 N N . ALA A 1 196 ? -1.028 14.899 6.297 1.00 95.19 196 ALA A N 1
ATOM 1492 C CA . ALA A 1 196 ? 0.175 15.494 6.870 1.00 95.19 196 ALA A CA 1
ATOM 1493 C C . ALA A 1 196 ? 0.887 14.543 7.844 1.00 95.19 196 ALA A C 1
ATOM 1495 O O . ALA A 1 196 ? 2.114 14.449 7.831 1.00 95.19 196 ALA A O 1
ATOM 1496 N N . ARG A 1 197 ? 0.136 13.794 8.661 1.00 96.31 197 ARG A N 1
ATOM 1497 C CA . ARG A 1 197 ? 0.709 12.801 9.584 1.00 96.31 197 ARG A CA 1
ATOM 1498 C C . ARG A 1 197 ? 1.313 11.604 8.853 1.00 96.31 197 ARG A C 1
ATOM 1500 O O . ARG A 1 197 ? 2.397 11.161 9.230 1.00 96.31 197 ARG A O 1
ATOM 1507 N N . VAL A 1 198 ? 0.655 11.116 7.798 1.00 96.44 198 VAL A N 1
ATOM 1508 C CA . VAL A 1 198 ? 1.191 10.049 6.936 1.00 96.44 198 VAL A CA 1
ATOM 1509 C C . VAL A 1 198 ? 2.497 10.499 6.277 1.00 96.44 198 VAL A C 1
ATOM 1511 O O . VAL A 1 198 ? 3.501 9.794 6.367 1.00 96.44 198 VAL A O 1
ATOM 1514 N N . ALA A 1 199 ? 2.509 11.687 5.666 1.00 93.25 199 ALA A N 1
ATOM 1515 C CA . ALA A 1 199 ? 3.702 12.249 5.033 1.00 93.25 199 ALA A CA 1
ATOM 1516 C C . ALA A 1 199 ? 4.833 12.474 6.052 1.00 93.25 199 ALA A C 1
ATOM 1518 O O . ALA A 1 199 ? 5.981 12.086 5.823 1.00 93.25 199 ALA A O 1
ATOM 1519 N N . GLY A 1 200 ? 4.495 13.041 7.214 1.00 91.56 200 GLY A N 1
ATOM 1520 C CA . GLY A 1 200 ? 5.435 13.355 8.287 1.00 91.56 200 GLY A CA 1
ATOM 1521 C C . GLY A 1 200 ? 6.109 12.130 8.904 1.00 91.56 200 GLY A C 1
ATOM 1522 O O . GLY A 1 200 ? 7.212 12.256 9.437 1.00 91.56 200 GLY A O 1
ATOM 1523 N N . TRP A 1 201 ? 5.515 10.935 8.786 1.00 93.31 201 TRP A N 1
ATOM 1524 C CA . TRP A 1 201 ? 6.113 9.703 9.300 1.00 93.31 201 TRP A CA 1
ATOM 1525 C C . TRP A 1 201 ? 7.511 9.442 8.742 1.00 93.31 201 TRP A C 1
ATOM 1527 O O . TRP A 1 201 ? 8.367 8.940 9.467 1.00 93.31 201 TRP A O 1
ATOM 1537 N N . TRP A 1 202 ? 7.779 9.796 7.483 1.00 87.94 202 TRP A N 1
ATOM 1538 C CA . TRP A 1 202 ? 9.087 9.587 6.852 1.00 87.94 202 TRP A CA 1
ATOM 1539 C C . TRP A 1 202 ? 10.217 10.386 7.509 1.00 87.94 202 TRP A C 1
ATOM 1541 O O . TRP A 1 202 ? 11.375 9.992 7.394 1.00 87.94 202 TRP A O 1
ATOM 1551 N N . SER A 1 203 ? 9.874 11.420 8.278 1.00 86.38 203 SER A N 1
ATOM 1552 C CA . SER A 1 203 ? 10.812 12.267 9.019 1.00 86.38 203 SER A CA 1
ATOM 1553 C C . SER A 1 203 ? 10.948 11.890 10.501 1.00 86.38 203 SER A C 1
ATOM 1555 O O . SER A 1 203 ? 11.750 12.493 11.207 1.00 86.38 203 SER A O 1
ATOM 1557 N N . VAL A 1 204 ? 10.181 10.913 11.004 1.00 82.25 204 VAL A N 1
ATOM 1558 C CA . VAL A 1 204 ? 10.219 10.503 12.420 1.00 82.25 204 VAL A CA 1
ATOM 1559 C C . VAL A 1 204 ? 11.442 9.608 12.690 1.00 82.25 204 VAL A C 1
ATOM 1561 O O . VAL A 1 204 ? 11.575 8.568 12.037 1.00 82.25 204 VAL A O 1
ATOM 1564 N N . PRO A 1 205 ? 12.331 9.944 13.640 1.00 75.81 205 PRO A N 1
ATOM 1565 C CA . PRO A 1 205 ? 13.390 9.036 14.083 1.00 75.81 205 PRO A CA 1
ATOM 1566 C C . PRO A 1 205 ? 12.800 7.842 14.848 1.00 75.81 205 PRO A C 1
ATOM 1568 O O . PRO A 1 205 ? 11.886 8.030 15.646 1.00 75.81 205 PRO A O 1
ATOM 1571 N N . ASP A 1 206 ? 13.311 6.633 14.598 1.00 71.06 206 ASP A N 1
ATOM 1572 C CA . ASP A 1 206 ? 12.922 5.379 15.277 1.00 71.06 206 ASP A CA 1
ATOM 1573 C C . ASP A 1 206 ? 11.396 5.202 15.495 1.00 71.06 206 ASP A C 1
ATOM 1575 O O . ASP A 1 206 ? 10.891 5.195 16.626 1.00 71.06 206 ASP A O 1
ATOM 1579 N N . PRO A 1 207 ? 10.600 5.115 14.410 1.00 77.69 207 PRO A N 1
ATOM 1580 C CA . PRO A 1 207 ? 9.159 4.998 14.544 1.00 77.69 207 PRO A CA 1
ATOM 1581 C C . PRO A 1 207 ? 8.781 3.668 15.205 1.00 77.69 207 PRO A C 1
ATOM 1583 O O . PRO A 1 207 ? 9.204 2.593 14.778 1.00 77.69 207 PRO A O 1
ATOM 1586 N N . ARG A 1 208 ? 7.889 3.733 16.204 1.00 83.44 208 ARG A N 1
ATOM 1587 C CA . ARG A 1 208 ? 7.296 2.537 16.827 1.00 83.44 208 ARG A CA 1
ATOM 1588 C C . ARG A 1 208 ? 6.718 1.601 15.747 1.00 83.44 208 ARG A C 1
ATOM 1590 O O . ARG A 1 208 ? 6.126 2.108 14.794 1.00 83.44 208 ARG A O 1
ATOM 1597 N N . PRO A 1 209 ? 6.776 0.263 15.905 1.00 78.31 209 PRO A N 1
ATOM 1598 C CA . PRO A 1 209 ? 6.387 -0.682 14.849 1.00 78.31 209 PRO A CA 1
ATOM 1599 C C . PRO A 1 209 ? 4.997 -0.452 14.232 1.00 78.31 209 PRO A C 1
ATOM 1601 O O . PRO A 1 209 ? 4.847 -0.544 13.019 1.00 78.31 209 PRO A O 1
ATOM 1604 N N . LEU A 1 210 ? 3.992 -0.099 15.045 1.00 89.81 210 LEU A N 1
ATOM 1605 C CA . LEU A 1 210 ? 2.623 0.177 14.580 1.00 89.81 210 LEU A CA 1
ATOM 1606 C C . LEU A 1 210 ? 2.369 1.648 14.212 1.00 89.81 210 LEU A C 1
ATOM 1608 O O . LEU A 1 210 ? 1.280 1.986 13.765 1.00 89.81 210 LEU A O 1
ATOM 1612 N N . ALA A 1 211 ? 3.356 2.532 14.370 1.00 92.81 211 ALA A N 1
ATOM 1613 C CA . ALA A 1 211 ? 3.249 3.922 13.927 1.00 92.81 211 ALA A CA 1
ATOM 1614 C C . ALA A 1 211 ? 3.443 4.075 12.407 1.00 92.81 211 ALA A C 1
ATOM 1616 O O . ALA A 1 211 ? 3.331 5.184 11.898 1.00 92.81 211 ALA A O 1
ATOM 1617 N N . VAL A 1 212 ? 3.766 2.990 11.692 1.00 94.62 212 VAL A N 1
ATOM 1618 C CA . VAL A 1 212 ? 3.915 2.992 10.232 1.00 94.62 212 VAL A CA 1
ATOM 1619 C C . VAL A 1 212 ? 2.589 3.348 9.544 1.00 94.62 212 VAL A C 1
ATOM 1621 O O . VAL A 1 212 ? 1.541 2.842 9.963 1.00 94.62 212 VAL A O 1
ATOM 1624 N N . PRO A 1 213 ? 2.610 4.189 8.494 1.00 97.00 213 PRO A N 1
ATOM 1625 C CA . PRO A 1 213 ? 1.425 4.490 7.724 1.00 97.00 213 PRO A CA 1
ATOM 1626 C C . PRO A 1 213 ? 0.872 3.248 7.025 1.00 97.00 213 PRO A C 1
ATOM 1628 O O . PRO A 1 213 ? 1.652 2.461 6.471 1.00 97.00 213 PRO A O 1
ATOM 1631 N N . PRO A 1 214 ? -0.456 3.068 7.046 1.00 97.12 214 PRO A N 1
ATOM 1632 C CA . PRO A 1 214 ? -1.095 1.895 6.482 1.00 97.12 214 PRO A CA 1
ATOM 1633 C C . PRO A 1 214 ? -1.090 1.919 4.951 1.00 97.12 214 PRO A C 1
ATOM 1635 O O . PRO A 1 214 ? -1.362 2.940 4.322 1.00 97.12 214 PRO A O 1
ATOM 1638 N N . LEU A 1 215 ? -0.822 0.762 4.350 1.00 96.81 215 LEU A N 1
ATOM 1639 C CA . LEU A 1 215 ? -1.133 0.461 2.955 1.00 96.81 215 LEU A CA 1
ATOM 1640 C C . LEU A 1 215 ? -2.444 -0.314 2.864 1.00 96.81 215 LEU A C 1
ATOM 1642 O O . LEU A 1 215 ? -2.841 -0.977 3.821 1.00 96.81 215 LEU A O 1
ATOM 1646 N N . ARG A 1 216 ? -3.040 -0.350 1.667 1.00 95.19 216 ARG A N 1
ATOM 1647 C CA . ARG A 1 216 ? -4.173 -1.236 1.348 1.00 95.19 216 ARG A CA 1
ATOM 1648 C C . ARG A 1 216 ? -3.979 -2.666 1.881 1.00 95.19 216 ARG A C 1
ATOM 1650 O O . ARG A 1 216 ? -4.835 -3.165 2.602 1.00 95.19 216 ARG A O 1
ATOM 1657 N N . ALA A 1 217 ? -2.837 -3.285 1.576 1.00 93.50 217 ALA A N 1
ATOM 1658 C CA . ALA A 1 217 ? -2.537 -4.659 1.988 1.00 93.50 217 ALA A CA 1
ATOM 1659 C C . ALA A 1 217 ? -2.443 -4.827 3.515 1.00 93.50 217 ALA A C 1
ATOM 1661 O O . ALA A 1 217 ? -2.776 -5.887 4.041 1.00 93.50 217 ALA A O 1
ATOM 1662 N N . ASP A 1 218 ? -2.010 -3.789 4.239 1.00 96.00 218 ASP A N 1
ATOM 1663 C CA . ASP A 1 218 ? -1.963 -3.849 5.699 1.00 96.00 218 ASP A CA 1
ATOM 1664 C C . ASP A 1 218 ? -3.389 -3.848 6.276 1.00 96.00 218 ASP A C 1
ATOM 1666 O O . ASP A 1 218 ? -3.680 -4.595 7.206 1.00 96.00 218 ASP A O 1
ATOM 1670 N N . VAL A 1 219 ? -4.299 -3.052 5.700 1.00 97.56 219 VAL A N 1
ATOM 1671 C CA . VAL A 1 219 ? -5.713 -3.026 6.105 1.00 97.56 219 VAL A CA 1
ATOM 1672 C C . VAL A 1 219 ? -6.397 -4.353 5.800 1.00 97.56 219 VAL A C 1
ATOM 1674 O O . VAL A 1 219 ? -7.076 -4.891 6.669 1.00 97.56 219 VAL A O 1
ATOM 1677 N N . GLU A 1 220 ? -6.190 -4.906 4.603 1.00 96.81 220 GLU A N 1
ATOM 1678 C CA . GLU A 1 220 ? -6.707 -6.229 4.225 1.00 96.81 220 GLU A CA 1
ATOM 1679 C C . GLU A 1 220 ? -6.274 -7.298 5.240 1.00 96.81 220 GLU A C 1
ATOM 1681 O O . GLU A 1 220 ? -7.110 -8.052 5.742 1.00 96.81 220 GLU A O 1
ATOM 1686 N N . ALA A 1 221 ? -4.988 -7.311 5.608 1.00 96.69 221 ALA A N 1
ATOM 1687 C CA . ALA A 1 221 ? -4.451 -8.239 6.597 1.00 96.69 221 ALA A CA 1
ATOM 1688 C C . ALA A 1 221 ? -5.026 -8.011 8.005 1.00 96.69 221 ALA A C 1
ATOM 1690 O O . ALA A 1 221 ? -5.361 -8.976 8.689 1.00 96.69 221 ALA A O 1
ATOM 1691 N N . LEU A 1 222 ? -5.161 -6.758 8.449 1.00 97.62 222 LEU A N 1
ATOM 1692 C CA . LEU A 1 222 ? -5.700 -6.435 9.773 1.00 97.62 222 LEU A CA 1
ATOM 1693 C C . LEU A 1 222 ? -7.191 -6.760 9.894 1.00 97.62 222 LEU A C 1
ATOM 1695 O O . LEU A 1 222 ? -7.611 -7.270 10.929 1.00 97.62 222 LEU A O 1
ATOM 1699 N N . VAL A 1 223 ? -7.984 -6.512 8.850 1.00 97.88 223 VAL A N 1
ATOM 1700 C CA . VAL A 1 223 ? -9.406 -6.886 8.816 1.00 97.88 223 VAL A CA 1
ATOM 1701 C C . VAL A 1 223 ? -9.548 -8.410 8.865 1.00 97.88 223 VAL A C 1
ATOM 1703 O O . VAL A 1 223 ? -10.308 -8.918 9.690 1.00 97.88 223 VAL A O 1
ATOM 1706 N N . ALA A 1 224 ? -8.747 -9.139 8.081 1.00 97.06 224 ALA A N 1
ATOM 1707 C CA . ALA A 1 224 ? -8.704 -10.601 8.122 1.00 97.06 224 ALA A CA 1
ATOM 1708 C C . ALA A 1 224 ? -8.327 -11.135 9.507 1.00 97.06 224 ALA A C 1
ATOM 1710 O O . ALA A 1 224 ? -9.016 -12.004 10.040 1.00 97.06 224 ALA A O 1
ATOM 1711 N N . LEU A 1 225 ? -7.270 -10.590 10.106 1.00 96.81 225 LEU A N 1
ATOM 1712 C CA . LEU A 1 225 ? -6.747 -11.054 11.385 1.00 96.81 225 LEU A CA 1
ATOM 1713 C C . LEU A 1 225 ? -7.675 -10.726 12.559 1.00 96.81 225 LEU A C 1
ATOM 1715 O O . LEU A 1 225 ? -7.894 -11.575 13.415 1.00 96.81 225 LEU A O 1
ATOM 1719 N N . LEU A 1 226 ? -8.191 -9.496 12.627 1.00 97.19 226 LEU A N 1
ATOM 1720 C CA . LEU A 1 226 ? -8.911 -9.006 13.804 1.00 97.19 226 LEU A CA 1
ATOM 1721 C C . LEU A 1 226 ? -10.418 -9.235 13.717 1.00 97.19 226 LEU A C 1
ATOM 1723 O O . LEU A 1 226 ? -11.060 -9.360 14.755 1.00 97.19 226 LEU A O 1
ATOM 1727 N N . LEU A 1 227 ? -10.994 -9.284 12.513 1.00 97.00 227 LEU A N 1
ATOM 1728 C CA . LEU A 1 227 ? -12.435 -9.484 12.326 1.00 97.00 227 LEU A CA 1
ATOM 1729 C C . LEU A 1 227 ? -12.786 -10.865 11.757 1.00 97.00 227 LEU A C 1
ATOM 1731 O O . LEU A 1 227 ? -13.970 -11.165 11.622 1.00 97.00 227 LEU A O 1
ATOM 1735 N N . GLY A 1 228 ? -11.797 -11.698 11.414 1.00 95.69 228 GLY A N 1
ATOM 1736 C CA . GLY A 1 228 ? -12.023 -13.049 10.889 1.00 95.69 228 GLY A CA 1
ATOM 1737 C C . GLY A 1 228 ? -12.683 -13.080 9.505 1.00 95.69 228 GLY A C 1
ATOM 1738 O O . GLY A 1 228 ? -13.310 -14.073 9.145 1.00 95.69 228 GLY A O 1
ATOM 1739 N N . ARG A 1 229 ? -12.587 -11.988 8.733 1.00 95.25 229 ARG A N 1
ATOM 1740 C CA . ARG A 1 229 ? -13.205 -11.838 7.403 1.00 95.25 229 ARG A CA 1
ATOM 1741 C C . ARG A 1 229 ? -12.360 -10.967 6.479 1.00 95.25 229 ARG A C 1
ATOM 1743 O O . ARG A 1 229 ? -11.562 -10.170 6.947 1.00 95.25 229 ARG A O 1
ATOM 1750 N N . GLY A 1 230 ? -12.587 -11.046 5.171 1.00 95.25 230 GLY A N 1
ATOM 1751 C CA . GLY A 1 230 ? -12.074 -10.028 4.249 1.00 95.25 230 GLY A CA 1
ATOM 1752 C C . GLY A 1 230 ? -12.783 -8.672 4.422 1.00 95.25 230 GLY A C 1
ATOM 1753 O O . GLY A 1 230 ? -13.861 -8.606 5.034 1.00 95.25 230 GLY A O 1
ATOM 1754 N N . PRO A 1 231 ? -12.217 -7.584 3.871 1.00 93.69 231 PRO A N 1
ATOM 1755 C CA . PRO A 1 231 ? -12.956 -6.341 3.683 1.00 93.69 231 PRO A CA 1
ATOM 1756 C C . PRO A 1 231 ? -14.227 -6.595 2.865 1.00 93.69 231 PRO A C 1
ATOM 1758 O O . PRO A 1 231 ? -14.192 -7.325 1.875 1.00 93.69 231 PRO A O 1
ATOM 1761 N N . ALA A 1 232 ? -15.345 -6.002 3.272 1.00 92.25 232 ALA A N 1
ATOM 1762 C CA . ALA A 1 232 ? -16.635 -6.155 2.608 1.00 92.25 232 ALA A CA 1
ATOM 1763 C C . ALA A 1 232 ? -16.622 -5.540 1.201 1.00 92.25 232 ALA A C 1
ATOM 1765 O O . ALA A 1 232 ? -17.247 -6.060 0.281 1.00 92.25 232 ALA A O 1
ATOM 1766 N N . HIS A 1 233 ? -15.898 -4.432 1.034 1.00 93.56 233 HIS A N 1
ATOM 1767 C CA . HIS A 1 233 ? -15.700 -3.743 -0.238 1.00 93.56 233 HIS A CA 1
ATOM 1768 C C . HIS A 1 233 ? -14.475 -2.819 -0.167 1.00 93.56 233 HIS A C 1
ATOM 1770 O O . HIS A 1 233 ? -14.034 -2.426 0.914 1.00 93.56 233 HIS A O 1
ATOM 1776 N N . LEU A 1 234 ? -13.958 -2.391 -1.323 1.00 94.25 234 LEU A N 1
ATOM 1777 C CA . LEU A 1 234 ? -12.795 -1.491 -1.396 1.00 94.25 234 LEU A CA 1
ATOM 1778 C C . LEU A 1 234 ? -13.010 -0.159 -0.666 1.00 94.25 234 LEU A C 1
ATOM 1780 O O . LEU A 1 234 ? -12.067 0.382 -0.093 1.00 94.25 234 LEU A O 1
ATOM 1784 N N . ALA A 1 235 ? -14.248 0.345 -0.618 1.00 95.00 235 ALA A N 1
ATOM 1785 C CA . ALA A 1 235 ? -14.538 1.573 0.118 1.00 95.00 235 ALA A CA 1
ATOM 1786 C C . ALA A 1 235 ? -14.324 1.437 1.642 1.00 95.00 235 ALA A C 1
ATOM 1788 O O . ALA A 1 235 ? -13.942 2.419 2.260 1.00 95.00 235 ALA A O 1
ATOM 1789 N N . GLU A 1 236 ? -14.443 0.237 2.238 1.00 96.06 236 GLU A N 1
ATOM 1790 C CA . GLU A 1 236 ? -14.140 0.022 3.665 1.00 96.06 236 GLU A CA 1
ATOM 1791 C C . GLU A 1 236 ? -12.650 0.273 3.916 1.00 96.06 236 GLU A C 1
ATOM 1793 O O . GLU A 1 236 ? -12.267 0.943 4.874 1.00 96.06 236 GLU A O 1
ATOM 1798 N N . ILE A 1 237 ? -11.801 -0.210 3.004 1.00 97.75 237 ILE A N 1
ATOM 1799 C CA . ILE A 1 237 ? -10.360 0.032 3.056 1.00 97.75 237 ILE A CA 1
ATOM 1800 C C . ILE A 1 237 ? -10.075 1.525 2.885 1.00 97.75 237 ILE A C 1
ATOM 1802 O O . ILE A 1 237 ? -9.292 2.087 3.649 1.00 97.75 237 ILE A O 1
ATOM 1806 N N . ALA A 1 238 ? -10.716 2.175 1.910 1.00 97.31 238 ALA A N 1
ATOM 1807 C CA . ALA A 1 238 ? -10.525 3.599 1.654 1.00 97.31 238 ALA A CA 1
ATOM 1808 C C . ALA A 1 238 ? -10.916 4.444 2.875 1.00 97.31 238 ALA A C 1
ATOM 1810 O O . ALA A 1 238 ? -10.160 5.331 3.255 1.00 97.31 238 ALA A O 1
ATOM 1811 N N . ASP A 1 239 ? -12.026 4.124 3.543 1.00 97.56 239 ASP A N 1
ATOM 1812 C CA . ASP A 1 239 ? -12.481 4.812 4.755 1.00 97.56 239 ASP A CA 1
ATOM 1813 C C . ASP A 1 239 ? -11.531 4.606 5.941 1.00 97.56 239 ASP A C 1
ATOM 1815 O O . ASP A 1 239 ? -11.258 5.540 6.703 1.00 97.56 239 ASP A O 1
ATOM 1819 N N . LEU A 1 240 ? -10.978 3.399 6.092 1.00 97.94 240 LEU A N 1
ATOM 1820 C CA . LEU A 1 240 ? -9.962 3.117 7.105 1.00 97.94 240 LEU A CA 1
ATOM 1821 C C . LEU A 1 240 ? -8.666 3.886 6.829 1.00 97.94 240 LEU A C 1
ATOM 1823 O O . LEU A 1 240 ? -8.130 4.498 7.750 1.00 97.94 240 LEU A O 1
ATOM 1827 N N . LEU A 1 241 ? -8.188 3.928 5.585 1.00 98.06 241 LEU A N 1
ATOM 1828 C CA . LEU A 1 241 ? -7.012 4.723 5.210 1.00 98.06 241 LEU A CA 1
ATOM 1829 C C . LEU A 1 241 ? -7.274 6.237 5.270 1.00 98.06 241 LEU A C 1
ATOM 1831 O O . LEU A 1 241 ? -6.347 7.016 5.488 1.00 98.06 241 LEU A O 1
ATOM 1835 N N . ALA A 1 242 ? -8.516 6.673 5.054 1.00 97.50 242 ALA A N 1
ATOM 1836 C CA . ALA A 1 242 ? -8.903 8.078 5.094 1.00 97.50 242 ALA A CA 1
ATOM 1837 C C . ALA A 1 242 ? -8.906 8.657 6.503 1.00 97.50 242 ALA A C 1
ATOM 1839 O O . ALA A 1 242 ? -8.540 9.816 6.678 1.00 97.50 242 ALA A O 1
ATOM 1840 N N . ALA A 1 243 ? -9.285 7.850 7.491 1.00 97.69 243 ALA A N 1
ATOM 1841 C CA . ALA A 1 243 ? -9.437 8.298 8.868 1.00 97.69 243 ALA A CA 1
ATOM 1842 C C . ALA A 1 243 ? -8.228 8.008 9.771 1.00 97.69 243 ALA A C 1
ATOM 1844 O O . ALA A 1 243 ? -8.213 8.469 10.909 1.00 97.69 243 ALA A O 1
ATOM 1845 N N . ASN A 1 244 ? -7.247 7.221 9.315 1.00 98.31 244 ASN A N 1
ATOM 1846 C CA . ASN A 1 244 ? -6.165 6.726 10.167 1.00 98.31 244 ASN A CA 1
ATOM 1847 C C . ASN A 1 244 ? -4.805 6.919 9.491 1.00 98.31 244 ASN A C 1
ATOM 1849 O O . ASN A 1 244 ? -4.583 6.489 8.360 1.00 98.31 244 ASN A O 1
ATOM 1853 N N . ALA A 1 245 ? -3.871 7.529 10.214 1.00 97.56 245 ALA A N 1
ATOM 1854 C CA . ALA A 1 245 ? -2.520 7.809 9.744 1.00 97.56 245 ALA A CA 1
ATOM 1855 C C . ALA A 1 245 ? -1.517 6.693 10.083 1.00 97.56 245 ALA A C 1
ATOM 1857 O O . ALA A 1 245 ? -0.379 6.743 9.619 1.00 97.56 245 ALA A O 1
ATOM 1858 N N . SER A 1 246 ? -1.899 5.703 10.900 1.00 97.56 246 SER A N 1
ATOM 1859 C CA . SER A 1 246 ? -1.013 4.606 11.316 1.00 97.56 246 SER A CA 1
ATOM 1860 C C . SER A 1 246 ? -1.738 3.272 11.498 1.00 97.56 246 SER A C 1
ATOM 1862 O O . SER A 1 246 ? -2.948 3.241 11.730 1.00 97.56 246 SER A O 1
ATOM 1864 N N . LEU A 1 247 ? -0.991 2.161 11.455 1.00 97.50 247 LEU A N 1
ATOM 1865 C CA . LEU A 1 247 ? -1.538 0.835 11.776 1.00 97.50 247 LEU A CA 1
ATOM 1866 C C . LEU A 1 247 ? -2.114 0.763 13.191 1.00 97.50 247 LEU A C 1
ATOM 1868 O O . LEU A 1 247 ? -3.115 0.085 13.386 1.00 97.50 247 LEU A O 1
ATOM 1872 N N . ALA A 1 248 ? -1.520 1.460 14.162 1.00 97.12 248 ALA A N 1
ATOM 1873 C CA . ALA A 1 248 ? -2.021 1.495 15.535 1.00 97.12 248 ALA A CA 1
ATOM 1874 C C . ALA A 1 248 ? -3.465 2.016 15.601 1.00 97.12 248 ALA A C 1
ATOM 1876 O O . ALA A 1 248 ? -4.311 1.399 16.233 1.00 97.12 248 ALA A O 1
ATOM 1877 N N . GLU A 1 249 ? -3.760 3.098 14.882 1.00 98.00 249 GLU A N 1
ATOM 1878 C CA . GLU A 1 249 ? -5.102 3.692 14.855 1.00 98.00 249 GLU A CA 1
ATOM 1879 C C . GLU A 1 249 ? -6.123 2.791 14.155 1.00 98.00 249 GLU A C 1
ATOM 1881 O O . GLU A 1 249 ? -7.260 2.666 14.610 1.00 98.00 249 GLU A O 1
ATOM 1886 N N . ILE A 1 250 ? -5.709 2.100 13.086 1.00 98.31 250 ILE A N 1
ATOM 1887 C CA . ILE A 1 2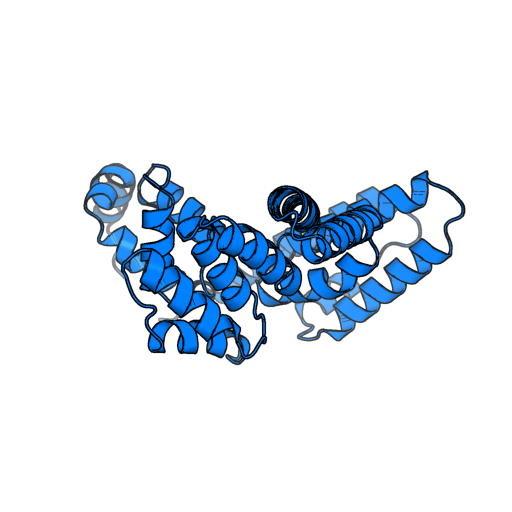50 ? -6.559 1.094 12.438 1.00 98.31 250 ILE A CA 1
ATOM 1888 C C . ILE A 1 250 ? -6.833 -0.069 13.392 1.00 98.31 250 ILE A C 1
ATOM 1890 O O . ILE A 1 250 ? -7.980 -0.491 13.507 1.00 98.31 250 ILE A O 1
ATOM 1894 N N . VAL A 1 251 ? -5.815 -0.571 14.093 1.00 97.88 251 VAL A N 1
ATOM 1895 C CA . VAL A 1 251 ? -5.976 -1.634 15.094 1.00 97.88 251 VAL A CA 1
ATOM 1896 C C . VAL A 1 251 ? -6.948 -1.198 16.189 1.00 97.88 251 VAL A C 1
ATOM 1898 O O . VAL A 1 251 ? -7.896 -1.930 16.463 1.00 97.88 251 VAL A O 1
ATOM 1901 N N . ASP A 1 252 ? -6.775 -0.005 16.759 1.00 97.44 252 ASP A N 1
ATOM 1902 C CA . ASP A 1 252 ? -7.663 0.528 17.798 1.00 97.44 252 ASP A CA 1
ATOM 1903 C C . ASP A 1 252 ? -9.116 0.619 17.299 1.00 97.44 252 ASP A C 1
ATOM 1905 O O . ASP A 1 252 ? -10.048 0.191 17.987 1.00 97.44 252 ASP A O 1
ATOM 1909 N N . ARG A 1 253 ? -9.320 1.095 16.063 1.00 97.69 253 ARG A N 1
ATOM 1910 C CA . ARG A 1 253 ? -10.647 1.153 15.437 1.00 97.69 253 ARG A CA 1
ATOM 1911 C C . ARG A 1 253 ? -11.246 -0.238 15.211 1.00 97.69 253 ARG A C 1
ATOM 1913 O O . ARG A 1 253 ? -12.436 -0.426 15.459 1.00 97.69 253 ARG A O 1
ATOM 1920 N N . LEU A 1 254 ? -10.457 -1.203 14.739 1.00 97.56 254 LEU A N 1
ATOM 1921 C CA . LEU A 1 254 ? -10.926 -2.567 14.481 1.00 97.56 254 LEU A CA 1
ATOM 1922 C C . LEU A 1 254 ? -11.234 -3.325 15.778 1.00 97.56 254 LEU A C 1
ATOM 1924 O O . LEU A 1 254 ? -12.207 -4.068 15.807 1.00 97.56 254 LEU A O 1
ATOM 1928 N N . ILE A 1 255 ? -10.484 -3.100 16.860 1.00 96.75 255 ILE A N 1
ATOM 1929 C CA . ILE A 1 255 ? -10.795 -3.660 18.187 1.00 96.75 255 ILE A CA 1
ATOM 1930 C C . ILE A 1 255 ? -12.143 -3.133 18.702 1.00 96.75 255 ILE A C 1
ATOM 1932 O O . ILE A 1 255 ? -12.908 -3.877 19.313 1.00 96.75 255 ILE A O 1
ATOM 1936 N N . GLY A 1 256 ? -12.464 -1.866 18.425 1.00 95.56 256 GLY A N 1
ATOM 1937 C CA . GLY A 1 256 ? -13.764 -1.271 18.747 1.00 95.56 256 GLY A CA 1
ATOM 1938 C C . GLY A 1 256 ? -14.923 -1.725 17.849 1.00 95.56 256 GLY A C 1
ATOM 1939 O O . GLY A 1 256 ? -16.072 -1.367 18.110 1.00 95.56 256 GLY A O 1
ATOM 1940 N N . HIS A 1 257 ? -14.660 -2.493 16.788 1.00 95.88 257 HIS A N 1
ATOM 1941 C CA . HIS A 1 257 ? -15.690 -2.939 15.855 1.00 95.88 257 HIS A CA 1
ATOM 1942 C C . HIS A 1 257 ? -16.549 -4.067 16.471 1.00 95.88 257 HIS A C 1
ATOM 1944 O O . HIS A 1 257 ? -15.990 -5.013 17.025 1.00 95.88 257 HIS A O 1
ATOM 1950 N N . PRO A 1 258 ? -17.891 -4.080 16.310 1.00 93.12 258 PRO A N 1
ATOM 1951 C CA . PRO A 1 258 ? -18.760 -5.096 16.926 1.00 93.12 258 PRO A CA 1
ATOM 1952 C C . PRO A 1 258 ? -18.387 -6.551 16.595 1.00 93.12 258 PRO A C 1
ATOM 1954 O O . PRO A 1 258 ? -18.478 -7.441 17.439 1.00 93.12 258 PRO A O 1
ATOM 1957 N N . ALA A 1 259 ? -17.918 -6.798 15.369 1.00 94.62 259 ALA A N 1
ATOM 1958 C CA . ALA A 1 259 ? -17.477 -8.128 14.945 1.00 94.62 259 ALA A CA 1
ATOM 1959 C C . ALA A 1 259 ? -16.207 -8.625 15.666 1.00 94.62 259 ALA A C 1
ATOM 1961 O O . ALA A 1 259 ? -15.987 -9.831 15.702 1.00 94.62 259 ALA A O 1
ATOM 1962 N N . PHE A 1 260 ? -15.399 -7.741 16.264 1.00 97.00 260 PHE A N 1
ATOM 1963 C CA . PHE A 1 260 ? -14.147 -8.116 16.927 1.00 97.00 260 PHE A CA 1
ATOM 1964 C C . PHE A 1 260 ? -14.378 -9.103 18.073 1.00 97.00 260 PHE A C 1
ATOM 1966 O O . PHE A 1 260 ? -13.714 -10.135 18.141 1.00 97.00 260 PHE A O 1
ATOM 1973 N N . VAL A 1 261 ? -15.359 -8.824 18.940 1.00 94.88 261 VAL A N 1
ATOM 1974 C CA . VAL A 1 261 ? -15.691 -9.692 20.084 1.00 94.88 261 VAL A CA 1
ATOM 1975 C C . VAL A 1 261 ? -16.132 -11.073 19.611 1.00 94.88 261 VAL A C 1
ATOM 1977 O O . VAL A 1 261 ? -15.741 -12.080 20.191 1.00 94.88 261 VAL A O 1
ATOM 1980 N N . THR A 1 262 ? -16.912 -11.122 18.530 1.00 94.88 262 THR A N 1
ATOM 1981 C CA . THR A 1 262 ? -17.380 -12.389 17.954 1.00 94.88 262 THR A CA 1
ATOM 1982 C C . THR A 1 262 ? -16.217 -13.176 17.351 1.00 94.88 262 THR A C 1
ATOM 1984 O O . THR A 1 262 ? -16.089 -14.367 17.616 1.00 94.88 262 THR A O 1
ATOM 1987 N N . ALA A 1 263 ? -15.340 -12.510 16.596 1.00 95.88 263 ALA A N 1
ATOM 1988 C CA . ALA A 1 263 ? -14.193 -13.132 15.938 1.00 95.88 263 ALA A CA 1
ATOM 1989 C C . ALA A 1 263 ? -13.104 -13.605 16.918 1.00 95.88 263 ALA A C 1
ATOM 1991 O O . ALA A 1 263 ? -12.389 -14.556 16.624 1.00 95.88 263 ALA A O 1
ATOM 1992 N N . ASN A 1 264 ? -12.986 -12.965 18.085 1.00 96.56 264 ASN A N 1
ATOM 1993 C CA . ASN A 1 264 ? -11.922 -13.225 19.060 1.00 96.56 264 ASN A CA 1
ATOM 1994 C C . ASN A 1 264 ? -12.453 -13.775 20.389 1.00 96.56 264 ASN A C 1
ATOM 1996 O O . ASN A 1 264 ? -11.774 -13.646 21.407 1.00 96.56 264 ASN A O 1
ATOM 2000 N N . ARG A 1 265 ? -13.652 -14.372 20.408 1.00 95.44 265 ARG A N 1
ATOM 2001 C CA . ARG A 1 265 ? -14.295 -14.863 21.638 1.00 95.44 265 ARG A CA 1
ATOM 2002 C C . ARG A 1 265 ? -13.351 -15.727 22.475 1.00 95.44 265 ARG A C 1
ATOM 2004 O O . ARG A 1 265 ? -13.148 -15.428 23.646 1.00 95.44 265 ARG A O 1
ATOM 2011 N N . ASP A 1 266 ? -12.747 -16.740 21.862 1.00 94.38 266 ASP A N 1
ATOM 2012 C CA . ASP A 1 266 ? -11.897 -17.705 22.566 1.00 94.38 266 ASP A CA 1
ATOM 2013 C C . ASP A 1 266 ? -10.633 -17.042 23.126 1.00 94.38 266 ASP A C 1
ATOM 2015 O O . ASP A 1 266 ? -10.266 -17.267 24.278 1.00 94.38 266 ASP A O 1
ATOM 2019 N N . LEU A 1 267 ? -10.007 -16.151 22.347 1.00 91.94 267 LEU A N 1
ATOM 2020 C CA . LEU A 1 267 ? -8.870 -15.355 22.807 1.00 91.94 267 LEU A CA 1
ATOM 2021 C C . LEU A 1 267 ? -9.260 -14.493 24.014 1.00 91.94 267 LEU A C 1
ATOM 2023 O O . LEU A 1 267 ? -8.555 -14.489 25.018 1.00 91.94 267 LEU A O 1
ATOM 2027 N N . LEU A 1 268 ? -10.378 -13.771 23.934 1.00 93.12 268 LEU A N 1
ATOM 2028 C CA . LEU A 1 268 ? -10.845 -12.901 25.014 1.00 93.12 268 LEU A CA 1
ATOM 2029 C C . LEU A 1 268 ? -11.181 -13.704 26.278 1.00 93.12 268 LEU A C 1
ATOM 2031 O O . LEU A 1 268 ? -10.813 -13.278 27.372 1.00 93.12 268 LEU A O 1
ATOM 2035 N N . THR A 1 269 ? -11.805 -14.876 26.137 1.00 94.31 269 THR A N 1
ATOM 2036 C CA . THR A 1 269 ? -12.044 -15.806 27.247 1.00 94.31 269 THR A CA 1
ATOM 2037 C C . THR A 1 269 ? -10.728 -16.230 27.900 1.00 94.31 269 THR A C 1
ATOM 2039 O O . THR A 1 269 ? -10.583 -16.071 29.110 1.00 94.31 269 THR A O 1
ATOM 2042 N N . LEU A 1 270 ? -9.730 -16.648 27.115 1.00 94.31 270 LEU A N 1
ATOM 2043 C CA . LEU A 1 270 ? -8.407 -17.023 27.629 1.00 94.31 270 LEU A CA 1
ATOM 2044 C C . LEU A 1 270 ? -7.706 -15.872 28.361 1.00 94.31 270 LEU A C 1
ATOM 2046 O O . LEU A 1 270 ? -7.068 -16.087 29.391 1.00 94.31 270 LEU A O 1
ATOM 2050 N N . LEU A 1 271 ? -7.809 -14.639 27.860 1.00 92.75 271 LEU A N 1
ATOM 2051 C CA . LEU A 1 271 ? -7.224 -13.471 28.527 1.00 92.75 271 LEU A CA 1
ATOM 2052 C C . LEU A 1 271 ? -7.873 -13.196 29.892 1.00 92.75 271 LEU A C 1
ATOM 2054 O O . LEU A 1 271 ? -7.173 -12.843 30.842 1.00 92.75 271 LEU A O 1
ATOM 2058 N N . VAL A 1 272 ? -9.191 -13.382 29.999 1.00 93.00 272 VAL A N 1
ATOM 2059 C CA . VAL A 1 272 ? -9.925 -13.249 31.265 1.00 93.00 272 VAL A CA 1
ATOM 2060 C C . VAL A 1 272 ? -9.556 -14.376 32.232 1.00 93.00 272 VAL A C 1
ATOM 2062 O O . VAL A 1 272 ? -9.225 -14.102 33.386 1.00 93.00 272 VAL A O 1
ATOM 2065 N N . GLU A 1 273 ? -9.565 -15.625 31.768 1.00 94.06 273 GLU A N 1
ATOM 2066 C CA . GLU A 1 273 ? -9.291 -16.815 32.587 1.00 94.06 273 GLU A CA 1
ATOM 2067 C C . GLU A 1 273 ? -7.839 -16.886 33.063 1.00 94.06 273 GLU A C 1
ATOM 2069 O O . GLU A 1 273 ? -7.578 -17.249 34.208 1.00 94.06 273 GLU A O 1
ATOM 2074 N N . SER A 1 274 ? -6.884 -16.478 32.224 1.00 93.75 274 SER A N 1
ATOM 2075 C CA . SER A 1 274 ? -5.464 -16.419 32.596 1.00 93.75 274 SER A CA 1
ATOM 2076 C C . SER A 1 274 ? -5.146 -15.328 33.623 1.00 93.75 274 SER A C 1
ATOM 2078 O O . SER A 1 274 ? -4.019 -15.261 34.116 1.00 93.75 274 SER A O 1
ATOM 2080 N N . GLY A 1 275 ? -6.109 -14.458 33.950 1.00 88.44 275 GLY A N 1
ATOM 2081 C CA . GLY A 1 275 ? -5.896 -13.331 34.849 1.00 88.44 275 GLY A CA 1
ATOM 2082 C C . GLY A 1 275 ? -4.868 -12.340 34.310 1.00 88.44 275 GLY A C 1
ATOM 2083 O O . GLY A 1 275 ? -4.190 -11.693 35.110 1.00 88.44 275 GLY A O 1
ATOM 2084 N N . TRP A 1 276 ? -4.729 -12.221 32.980 1.00 83.06 276 TRP A N 1
ATOM 2085 C CA . TRP A 1 276 ? -3.794 -11.283 32.365 1.00 83.06 276 TRP A CA 1
ATOM 2086 C C . TRP A 1 276 ? -4.159 -9.848 32.764 1.00 83.06 276 TRP A C 1
ATOM 2088 O O . TRP A 1 276 ? -5.050 -9.213 32.201 1.00 83.06 276 TRP A O 1
ATOM 2098 N N . ARG A 1 277 ? -3.467 -9.340 33.785 1.00 70.81 277 ARG A N 1
ATOM 2099 C CA . ARG A 1 277 ? -3.541 -7.956 34.252 1.00 70.81 277 ARG A CA 1
ATOM 2100 C C . ARG A 1 277 ? -2.257 -7.246 33.828 1.00 70.81 277 ARG A C 1
ATOM 2102 O O . ARG A 1 277 ? -1.169 -7.792 34.003 1.00 70.81 277 ARG A O 1
ATOM 2109 N N . ARG A 1 278 ? -2.417 -6.076 33.204 1.00 56.47 278 ARG A N 1
ATOM 2110 C CA . ARG A 1 278 ? -1.316 -5.201 32.766 1.00 56.47 278 ARG A CA 1
ATOM 2111 C C . ARG A 1 278 ? -0.469 -4.714 33.936 1.00 56.47 278 ARG A C 1
ATOM 2113 O O . ARG A 1 278 ? -1.061 -4.449 35.004 1.00 56.47 278 ARG A O 1
#

InterPro domains:
  IPR011990 Tetratricopeptide-like helical domain superfamily [G3DSA:1.25.40.10] (110-196)
  IPR011990 Tetratricopeptide-like helical domain superfamily [SSF48452] (112-174)